Protein AF-A0A1Q3YUQ6-F1 (afdb_monomer)

Solvent-accessible surface area (backbone atoms only — not comparable to full-atom values): 11878 Å² total; per-residue (Å²): 136,86,75,80,54,95,90,58,49,69,70,55,42,47,64,70,62,44,87,70,66,74,77,86,42,76,67,51,63,72,64,54,75,60,63,80,82,36,62,69,60,42,53,48,50,53,52,55,72,71,43,76,75,77,82,70,80,89,71,94,75,60,37,52,75,49,72,51,72,62,100,57,33,41,35,37,35,27,72,82,73,49,70,50,76,46,58,32,80,80,38,69,68,59,63,76,43,51,74,68,63,64,64,56,54,46,80,40,76,60,23,40,35,28,79,93,71,77,42,73,52,45,49,61,61,51,53,49,48,52,52,52,52,54,51,50,56,57,47,72,73,47,83,68,82,74,92,55,85,76,81,78,90,72,94,77,89,74,59,65,71,60,53,52,59,39,49,70,74,41,88,62,29,71,57,53,52,51,50,54,51,50,55,48,51,60,62,70,72,105

pLDDT: mean 83.95, std 12.77, range [43.16, 97.69]

Sequence (190 aa):
MEGILPGESLDDFEKRVGDDAPEWTEDDFKRARPISDFPELKAALERAQRQPRPPQPEVEVSPPVAARFDEKHLHIDLADGRTLTVPLTWYPDLVTATPDERQAFVLTPEGLHWPQFHEEASIASILRTQIKIDELERARGQRGPQKSPTKERVALRLDRNIVDHFRHDGPGWQTRINDALAELVKRNTR

Structure (mmCIF, N/CA/C/O backbone):
data_AF-A0A1Q3YUQ6-F1
#
_entry.id   AF-A0A1Q3YUQ6-F1
#
loop_
_atom_site.group_PDB
_atom_site.id
_atom_site.type_symbol
_atom_site.label_atom_id
_atom_site.label_alt_id
_atom_site.label_comp_id
_atom_site.label_asym_id
_atom_site.label_entity_id
_atom_site.label_seq_id
_atom_site.pdbx_PDB_ins_code
_atom_site.Cartn_x
_atom_site.Cartn_y
_atom_site.Cartn_z
_atom_site.occupancy
_atom_site.B_iso_or_equiv
_atom_site.auth_seq_id
_atom_site.auth_comp_id
_atom_site.auth_asym_id
_atom_site.auth_atom_id
_atom_site.pdbx_PDB_model_num
ATOM 1 N N . MET A 1 1 ? 32.573 5.396 0.031 1.00 47.03 1 MET A N 1
ATOM 2 C CA . MET A 1 1 ? 31.287 4.760 0.373 1.00 47.03 1 MET A CA 1
ATOM 3 C C . MET A 1 1 ? 31.395 3.308 -0.044 1.00 47.03 1 MET A C 1
ATOM 5 O O . MET A 1 1 ? 31.265 3.013 -1.226 1.00 47.03 1 MET A O 1
ATOM 9 N N . GLU A 1 2 ? 31.787 2.444 0.891 1.00 48.84 2 GLU A N 1
ATOM 10 C CA . GLU A 1 2 ? 31.859 1.000 0.653 1.00 48.84 2 GLU A CA 1
ATOM 11 C C . GLU A 1 2 ? 30.448 0.416 0.747 1.00 48.84 2 GLU A C 1
ATOM 13 O O . GLU A 1 2 ? 29.705 0.736 1.670 1.00 48.84 2 GLU A O 1
ATOM 18 N N . GLY A 1 3 ? 30.052 -0.367 -0.255 1.00 60.34 3 GLY A N 1
ATOM 19 C CA . GLY A 1 3 ? 28.734 -0.996 -0.300 1.00 60.34 3 GLY A CA 1
ATOM 20 C C . GLY A 1 3 ? 28.668 -2.294 0.506 1.00 60.34 3 GLY A C 1
ATOM 21 O O . GLY A 1 3 ? 29.660 -2.746 1.082 1.00 60.34 3 GLY A O 1
ATOM 22 N N . ILE A 1 4 ? 27.487 -2.908 0.499 1.00 66.19 4 ILE A N 1
ATOM 23 C CA . ILE A 1 4 ? 27.261 -4.252 1.041 1.00 66.19 4 ILE A CA 1
ATOM 24 C C . ILE A 1 4 ? 28.123 -5.246 0.257 1.00 66.19 4 ILE A C 1
ATOM 26 O O . ILE A 1 4 ? 28.100 -5.261 -0.981 1.00 66.19 4 ILE A O 1
ATOM 30 N N . LEU A 1 5 ? 28.909 -6.054 0.968 1.00 78.38 5 LEU A N 1
ATOM 31 C CA . LEU A 1 5 ? 29.786 -7.041 0.352 1.00 78.38 5 LEU A CA 1
ATOM 32 C C . LEU A 1 5 ? 28.973 -8.240 -0.177 1.00 78.38 5 LEU A C 1
ATOM 34 O O . LEU A 1 5 ? 27.903 -8.556 0.343 1.00 78.38 5 LEU A O 1
ATOM 38 N N . PRO A 1 6 ? 29.450 -8.951 -1.216 1.00 61.75 6 PRO A N 1
ATOM 39 C CA . PRO A 1 6 ? 28.740 -10.112 -1.744 1.00 61.75 6 PRO A CA 1
ATOM 40 C C . PRO A 1 6 ? 28.565 -11.204 -0.675 1.00 61.75 6 PRO A C 1
ATOM 42 O O . PRO A 1 6 ? 29.549 -11.777 -0.211 1.00 61.75 6 PRO A O 1
ATOM 45 N N . GLY A 1 7 ? 27.314 -11.516 -0.323 1.00 77.00 7 GLY A N 1
ATOM 46 C CA . GLY A 1 7 ? 26.967 -12.533 0.681 1.00 77.00 7 GLY A CA 1
ATOM 47 C C . GLY A 1 7 ? 26.799 -12.000 2.106 1.00 77.00 7 GLY A C 1
ATOM 48 O O . GLY A 1 7 ? 26.496 -12.778 3.004 1.00 77.00 7 GLY A O 1
ATOM 49 N N . GLU A 1 8 ? 26.965 -10.697 2.307 1.00 71.44 8 GLU A N 1
ATOM 50 C CA . GLU A 1 8 ? 26.707 -10.024 3.573 1.00 71.44 8 GLU A CA 1
ATOM 51 C C . GLU A 1 8 ? 25.221 -9.660 3.700 1.00 71.44 8 GLU A C 1
ATOM 53 O O . GLU A 1 8 ? 24.609 -9.170 2.744 1.00 71.44 8 GLU A O 1
ATOM 58 N N . SER A 1 9 ? 24.625 -9.926 4.864 1.00 77.94 9 SER A N 1
ATOM 59 C CA . SER A 1 9 ? 23.259 -9.491 5.156 1.00 77.94 9 SER A CA 1
ATOM 60 C C . SER A 1 9 ? 23.216 -7.995 5.488 1.00 77.94 9 SER A C 1
ATOM 62 O O . SER A 1 9 ? 24.235 -7.396 5.826 1.00 77.94 9 SER A O 1
ATOM 64 N N . LEU A 1 10 ? 22.037 -7.375 5.397 1.00 67.62 10 LEU A N 1
ATOM 65 C CA . LEU A 1 10 ? 21.870 -5.975 5.796 1.00 67.62 10 LEU A CA 1
ATOM 66 C C . LEU A 1 10 ? 22.230 -5.779 7.278 1.00 67.62 10 LEU A C 1
ATOM 68 O O . LEU A 1 10 ? 22.968 -4.856 7.591 1.00 67.62 10 LEU A O 1
ATOM 72 N N . ASP A 1 11 ? 21.823 -6.703 8.149 1.00 72.00 11 ASP A N 1
ATOM 73 C CA . ASP A 1 11 ? 22.153 -6.678 9.579 1.00 72.00 11 ASP A CA 1
ATOM 74 C C . ASP A 1 11 ? 23.668 -6.768 9.836 1.00 72.00 11 ASP A C 1
ATOM 76 O O . ASP A 1 11 ? 24.185 -6.158 10.772 1.00 72.00 11 ASP A O 1
ATOM 80 N N . ASP A 1 12 ? 24.397 -7.541 9.023 1.00 76.56 12 ASP A N 1
ATOM 81 C CA . ASP A 1 12 ? 25.858 -7.652 9.117 1.00 76.56 12 ASP A CA 1
ATOM 82 C C . ASP A 1 12 ? 26.547 -6.388 8.597 1.00 76.56 12 ASP A C 1
ATOM 84 O O . ASP A 1 12 ? 27.508 -5.919 9.208 1.00 76.56 12 ASP A O 1
ATOM 88 N N . PHE A 1 13 ? 26.022 -5.803 7.518 1.00 70.25 13 PHE A N 1
ATOM 89 C CA . PHE A 1 13 ? 26.471 -4.514 7.003 1.00 70.25 13 PHE A CA 1
ATOM 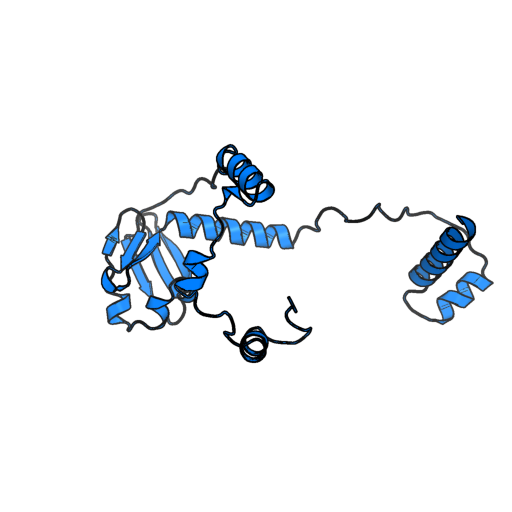90 C C . PHE A 1 13 ? 26.249 -3.399 8.029 1.00 70.25 13 PHE A C 1
ATOM 92 O O . PHE A 1 13 ? 27.174 -2.643 8.305 1.00 70.25 13 PHE A O 1
ATOM 99 N N . GLU A 1 14 ? 25.065 -3.324 8.638 1.00 69.00 14 GLU A N 1
ATOM 100 C CA . GLU A 1 14 ? 24.722 -2.334 9.664 1.00 69.00 14 GLU A CA 1
ATOM 101 C C . GLU A 1 14 ? 25.590 -2.500 10.916 1.00 69.00 14 GLU A C 1
ATOM 103 O O . GLU A 1 14 ? 26.109 -1.520 11.444 1.00 69.00 14 GLU A O 1
ATOM 108 N N . LYS A 1 15 ? 25.862 -3.738 11.349 1.00 71.50 15 LYS A N 1
ATOM 109 C CA . LYS A 1 15 ? 26.814 -4.005 12.443 1.00 71.50 15 LYS A CA 1
ATOM 110 C C . LYS A 1 15 ? 28.257 -3.657 12.089 1.00 71.50 15 LYS A C 1
ATOM 112 O O . LYS A 1 15 ? 29.003 -3.237 12.970 1.00 71.50 15 LYS A O 1
ATOM 117 N N . ARG A 1 16 ? 28.678 -3.885 10.840 1.00 71.19 16 ARG A N 1
ATOM 118 C CA . ARG A 1 16 ? 30.051 -3.629 10.379 1.00 71.19 16 ARG A CA 1
ATOM 119 C C . ARG A 1 16 ? 30.322 -2.147 10.183 1.00 71.19 16 ARG A C 1
ATOM 121 O O . ARG A 1 16 ? 31.413 -1.687 10.502 1.00 71.19 16 ARG A O 1
ATOM 128 N N . VAL A 1 17 ? 29.373 -1.442 9.582 1.00 66.88 17 VAL A N 1
ATOM 129 C CA . VAL A 1 17 ? 29.474 -0.006 9.325 1.00 66.88 17 VAL A CA 1
ATOM 130 C C . VAL A 1 17 ? 29.169 0.783 10.596 1.00 66.88 17 VAL A C 1
ATOM 132 O O . VAL A 1 17 ? 29.653 1.901 10.718 1.00 66.88 17 VAL A O 1
ATOM 135 N N . GLY A 1 18 ? 28.447 0.181 11.550 1.00 57.25 18 GLY A N 1
ATOM 136 C CA . GLY A 1 18 ? 27.972 0.860 12.746 1.00 57.25 18 GLY A CA 1
ATOM 137 C C . GLY A 1 18 ? 26.956 1.940 12.382 1.00 57.25 18 GLY A C 1
ATOM 138 O O . GLY A 1 18 ? 26.896 2.415 11.246 1.00 57.25 18 GLY A O 1
ATOM 139 N N . ASP A 1 19 ? 26.184 2.396 13.362 1.00 56.50 19 ASP A N 1
ATOM 140 C CA . ASP A 1 19 ? 25.475 3.676 13.252 1.00 56.50 19 ASP A CA 1
ATOM 141 C C . ASP A 1 19 ? 26.484 4.833 13.419 1.00 56.50 19 ASP A C 1
ATOM 143 O O . ASP A 1 19 ? 26.308 5.754 14.207 1.00 56.50 19 ASP A O 1
ATOM 147 N N . ASP A 1 20 ? 27.610 4.755 12.701 1.00 55.75 20 ASP A N 1
ATOM 148 C CA . ASP A 1 20 ? 28.668 5.768 12.665 1.00 55.75 20 ASP A CA 1
ATOM 149 C C . ASP A 1 20 ? 28.245 6.957 11.780 1.00 55.75 20 ASP A C 1
ATOM 151 O O . ASP A 1 20 ? 29.080 7.714 11.275 1.00 55.75 20 ASP A O 1
ATOM 155 N N . ALA A 1 21 ? 26.938 7.140 11.563 1.00 61.84 21 ALA A N 1
ATOM 156 C CA . ALA A 1 21 ? 26.399 8.420 11.156 1.00 61.84 21 ALA A CA 1
ATOM 157 C C . ALA A 1 21 ? 26.421 9.314 12.405 1.00 61.84 21 ALA A C 1
ATOM 159 O O . ALA A 1 21 ? 25.594 9.126 13.295 1.00 61.84 21 ALA A O 1
ATOM 160 N N . PRO A 1 22 ? 27.362 10.269 12.525 1.00 66.06 22 PRO A N 1
ATOM 161 C CA . PRO A 1 22 ? 27.365 11.161 13.672 1.00 66.06 22 PRO A CA 1
ATOM 162 C C . PRO A 1 22 ? 26.007 11.860 13.753 1.00 66.06 22 PRO A C 1
ATOM 164 O O . PRO A 1 22 ? 25.520 12.391 12.747 1.00 66.06 22 PRO A O 1
ATOM 167 N N . GLU A 1 23 ? 25.394 11.854 14.940 1.00 70.69 23 GLU A N 1
ATOM 168 C CA . GLU A 1 23 ? 24.223 12.688 15.182 1.00 70.69 23 GLU A CA 1
ATOM 169 C C . GLU A 1 23 ? 24.573 14.121 14.786 1.00 70.69 23 GLU A C 1
ATOM 171 O O . GLU A 1 23 ? 25.634 14.642 15.144 1.00 70.69 23 GLU A O 1
ATOM 176 N N . TRP A 1 24 ? 23.701 14.744 13.997 1.00 75.44 24 TRP A N 1
ATOM 177 C CA . TRP A 1 24 ? 23.941 16.089 13.497 1.00 75.44 24 TRP A CA 1
ATOM 178 C C . TRP A 1 24 ? 24.091 17.041 14.680 1.00 75.44 24 TRP A C 1
ATOM 180 O O . TRP A 1 24 ? 23.142 17.273 15.429 1.00 75.44 24 TRP A O 1
ATOM 190 N N . THR A 1 25 ? 25.281 17.608 14.846 1.00 80.75 25 THR A N 1
ATOM 191 C CA . THR A 1 25 ? 25.558 18.519 15.953 1.00 80.75 25 THR A CA 1
ATOM 192 C C . THR A 1 25 ? 25.088 19.933 15.623 1.00 80.75 25 THR A C 1
ATOM 194 O O . THR A 1 25 ? 24.915 20.317 14.464 1.00 80.75 25 THR A O 1
ATOM 197 N N . GLU A 1 26 ? 24.925 20.769 16.647 1.00 75.56 26 GLU A N 1
ATOM 198 C CA . GLU A 1 26 ? 24.624 22.194 16.456 1.00 75.56 26 GLU A CA 1
ATOM 199 C C . GLU A 1 26 ? 25.694 22.901 15.598 1.00 75.56 26 GLU A C 1
ATOM 201 O O . GLU A 1 26 ? 25.392 23.807 14.819 1.00 75.56 26 GLU A O 1
ATOM 206 N N . ASP A 1 27 ? 26.946 22.453 15.696 1.00 80.44 27 ASP A N 1
ATOM 207 C CA . ASP A 1 27 ? 28.044 22.948 14.872 1.00 80.44 27 ASP A CA 1
ATOM 208 C C . ASP A 1 27 ? 27.946 22.477 13.411 1.00 80.44 27 ASP A C 1
ATOM 210 O O . ASP A 1 27 ? 28.345 23.225 12.515 1.00 80.44 27 ASP A O 1
ATOM 214 N N . ASP A 1 28 ? 27.357 21.309 13.137 1.00 81.06 28 ASP A N 1
ATOM 215 C CA . ASP A 1 28 ? 27.062 20.851 11.772 1.00 81.06 28 ASP A CA 1
ATOM 216 C C . ASP A 1 28 ? 25.967 21.699 11.123 1.00 81.06 28 ASP A C 1
ATOM 218 O O . ASP A 1 28 ? 26.114 22.113 9.972 1.00 81.06 28 ASP A O 1
ATOM 222 N N . PHE A 1 29 ? 24.922 22.068 11.872 1.00 77.12 29 PHE A N 1
ATOM 223 C CA . PHE A 1 29 ? 23.913 23.021 11.395 1.00 77.12 29 PHE A CA 1
ATOM 224 C C . PHE A 1 29 ? 24.507 24.409 11.129 1.00 77.12 29 PHE A C 1
ATOM 226 O O . PHE A 1 29 ? 24.155 25.043 10.135 1.00 77.12 29 PHE A O 1
ATOM 233 N N . LYS A 1 30 ? 25.452 24.876 11.959 1.00 81.50 30 LYS A N 1
ATOM 234 C CA . LYS A 1 30 ? 26.175 26.143 11.721 1.00 81.50 30 LYS A CA 1
ATOM 235 C C . LYS A 1 30 ? 27.074 26.084 10.484 1.00 81.50 30 LYS A C 1
ATOM 237 O O . LYS A 1 30 ? 27.286 27.107 9.836 1.00 81.50 30 LYS A O 1
ATOM 242 N N . ARG A 1 31 ? 27.612 24.905 10.158 1.00 81.69 31 ARG A N 1
ATOM 243 C CA . ARG A 1 31 ? 28.431 24.649 8.959 1.00 81.69 31 ARG A CA 1
ATOM 244 C C . ARG A 1 31 ? 27.599 24.272 7.734 1.00 81.69 31 ARG A C 1
ATOM 246 O O . ARG A 1 31 ? 28.161 24.154 6.641 1.00 81.69 31 ARG A O 1
ATOM 253 N N . ALA A 1 32 ? 26.289 24.081 7.894 1.00 83.19 32 ALA A N 1
ATOM 254 C CA . ALA A 1 32 ? 25.403 23.731 6.802 1.00 83.19 32 ALA A CA 1
ATOM 255 C C . ALA A 1 32 ? 25.432 24.837 5.744 1.00 83.19 32 ALA A C 1
ATOM 257 O O . ALA A 1 32 ? 25.207 26.018 6.013 1.00 83.19 32 ALA A O 1
ATOM 258 N N . ARG A 1 33 ? 25.725 24.440 4.508 1.00 84.12 33 ARG A N 1
ATOM 259 C CA . ARG A 1 33 ? 25.749 25.355 3.371 1.00 84.12 33 ARG A CA 1
ATOM 260 C C . ARG A 1 33 ? 24.332 25.518 2.824 1.00 84.12 33 ARG A C 1
ATOM 262 O O . ARG A 1 33 ? 23.647 24.509 2.633 1.00 84.12 33 ARG A O 1
ATOM 269 N N . PRO A 1 34 ? 23.875 26.748 2.535 1.00 83.44 34 PRO A N 1
ATOM 270 C CA . PRO A 1 34 ? 22.576 26.955 1.916 1.00 83.44 34 PRO A CA 1
ATOM 271 C C . PRO A 1 34 ? 22.540 26.293 0.537 1.00 83.44 34 PRO A C 1
ATOM 273 O O . PRO A 1 34 ? 23.546 26.222 -0.165 1.00 83.44 34 PRO A O 1
ATOM 276 N N . ILE A 1 35 ? 21.356 25.865 0.098 1.00 80.62 35 ILE A N 1
ATOM 277 C CA . ILE A 1 35 ? 21.191 25.176 -1.193 1.00 80.62 35 ILE A CA 1
ATOM 278 C C . ILE A 1 35 ? 21.659 26.014 -2.397 1.00 80.62 35 ILE A C 1
ATOM 280 O O . ILE A 1 35 ? 22.006 25.483 -3.448 1.00 80.62 35 ILE A O 1
ATOM 284 N N . SER A 1 36 ? 21.714 27.335 -2.213 1.00 82.81 36 SER A N 1
ATOM 285 C CA . SER A 1 36 ? 22.275 28.325 -3.133 1.00 82.81 36 SER A CA 1
ATOM 286 C C . SER A 1 36 ? 23.747 28.084 -3.482 1.00 82.81 36 SER A C 1
ATOM 288 O O . SER A 1 36 ? 24.155 28.419 -4.591 1.00 82.81 36 SER A O 1
ATOM 290 N N . ASP A 1 37 ? 24.517 27.478 -2.577 1.00 88.31 37 ASP A N 1
ATOM 291 C CA . ASP A 1 37 ? 25.936 27.159 -2.767 1.00 88.31 37 ASP A CA 1
ATOM 292 C C . ASP A 1 37 ? 26.160 25.918 -3.650 1.00 88.31 37 ASP A C 1
ATOM 294 O O . ASP A 1 37 ? 27.301 25.582 -3.981 1.00 88.31 37 ASP A O 1
ATOM 298 N N . PHE A 1 38 ? 25.079 25.227 -4.027 1.00 89.81 38 PHE A N 1
ATOM 299 C CA . PHE A 1 38 ? 25.076 24.038 -4.875 1.00 89.81 38 PHE A CA 1
ATOM 300 C C . PHE A 1 38 ? 24.286 24.337 -6.158 1.00 89.81 38 PHE A C 1
ATOM 302 O O . PHE A 1 38 ? 23.133 23.917 -6.290 1.00 89.81 38 PHE A O 1
ATOM 309 N N . PRO A 1 39 ? 24.866 25.076 -7.122 1.00 85.50 39 PRO A N 1
ATOM 310 C CA . PRO A 1 39 ? 24.137 25.584 -8.285 1.00 85.50 39 PRO A CA 1
ATOM 311 C C . PRO A 1 39 ? 23.505 24.474 -9.133 1.00 85.50 39 PRO A C 1
ATOM 313 O O . PRO A 1 39 ? 22.401 24.648 -9.646 1.00 85.50 39 PRO A O 1
ATOM 316 N N . GLU A 1 40 ? 24.151 23.311 -9.232 1.00 88.38 40 GLU A N 1
ATOM 317 C CA . GLU A 1 40 ? 23.599 22.142 -9.926 1.00 88.38 40 GLU A CA 1
ATOM 318 C C . GLU A 1 40 ? 22.373 21.567 -9.210 1.00 88.38 40 GLU A C 1
ATOM 320 O O . GLU A 1 40 ? 21.358 21.284 -9.847 1.00 88.38 40 GLU A O 1
ATOM 325 N N . LEU A 1 41 ? 22.441 21.455 -7.881 1.00 84.88 41 LEU A N 1
ATOM 326 C CA . LEU A 1 41 ? 21.355 20.940 -7.053 1.00 84.88 41 LEU A CA 1
ATOM 327 C C . LEU A 1 41 ? 20.167 21.911 -7.044 1.00 84.88 41 LEU A C 1
ATOM 329 O O . LEU A 1 41 ? 19.023 21.492 -7.207 1.00 84.88 41 LEU A O 1
ATOM 333 N N . LYS A 1 42 ? 20.437 23.217 -6.943 1.00 86.56 42 LYS A N 1
ATOM 334 C CA . LYS A 1 42 ? 19.432 24.278 -7.076 1.00 86.56 42 LYS A CA 1
ATOM 335 C C . LYS A 1 42 ? 18.748 24.217 -8.440 1.00 86.56 42 LYS A C 1
ATOM 337 O O . LYS A 1 42 ? 17.523 24.177 -8.503 1.00 86.56 42 LYS A O 1
ATOM 342 N N . ALA A 1 43 ? 19.518 24.140 -9.525 1.00 86.62 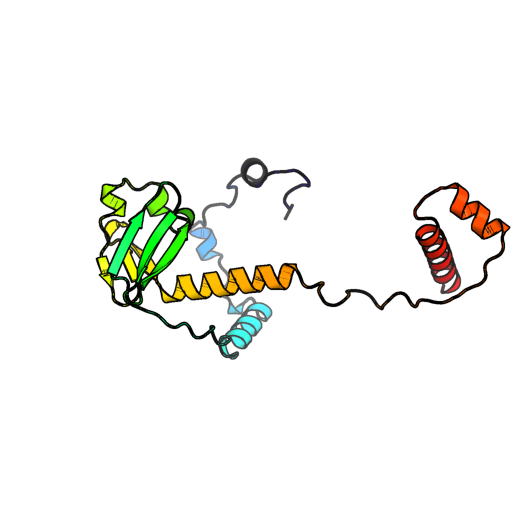43 ALA A N 1
ATOM 343 C CA . ALA A 1 43 ? 18.962 24.025 -10.870 1.00 86.62 43 ALA A CA 1
ATOM 344 C C . ALA A 1 43 ? 18.152 22.727 -11.053 1.00 86.62 43 ALA A C 1
ATOM 346 O O . ALA A 1 43 ? 17.153 22.722 -11.770 1.00 86.62 43 ALA A O 1
ATOM 347 N N . ALA A 1 44 ? 18.552 21.623 -10.415 1.00 84.69 44 ALA A N 1
ATOM 348 C CA . ALA A 1 44 ? 17.793 20.374 -10.416 1.00 84.69 44 ALA A CA 1
ATOM 349 C C . ALA A 1 44 ? 16.466 20.498 -9.645 1.00 84.69 44 ALA A C 1
ATOM 351 O O . ALA A 1 44 ? 15.428 20.101 -10.170 1.00 84.69 44 ALA A O 1
ATOM 352 N N . LEU A 1 45 ? 16.471 21.108 -8.457 1.00 84.25 45 LEU A N 1
ATOM 353 C CA . LEU A 1 45 ? 15.269 21.395 -7.666 1.00 84.25 45 LEU A CA 1
ATOM 354 C C . LEU A 1 45 ? 14.307 22.330 -8.395 1.00 84.25 45 LEU A C 1
ATOM 356 O O . LEU A 1 45 ? 13.118 22.045 -8.461 1.00 84.25 45 LEU A O 1
ATOM 360 N N . GLU A 1 46 ? 14.808 23.407 -8.996 1.00 85.75 46 GLU A N 1
ATOM 361 C CA . GLU A 1 46 ? 13.996 24.326 -9.800 1.00 85.75 46 GLU A CA 1
ATOM 362 C C . GLU A 1 46 ? 13.382 23.618 -11.016 1.00 85.75 46 GLU A C 1
ATOM 364 O O . GLU A 1 46 ? 12.213 23.830 -11.339 1.00 85.75 46 GLU A O 1
ATOM 369 N N . ARG A 1 47 ? 14.138 22.731 -11.681 1.00 83.38 47 ARG A N 1
ATOM 370 C CA . ARG A 1 47 ? 13.610 21.885 -12.764 1.00 83.38 47 ARG A CA 1
ATOM 371 C C . ARG A 1 47 ? 12.560 20.899 -12.267 1.00 83.38 47 ARG A C 1
ATOM 373 O O . ARG A 1 47 ? 11.591 20.674 -12.984 1.00 83.38 47 ARG A O 1
ATOM 380 N N . ALA A 1 48 ? 12.743 20.310 -11.089 1.00 81.50 48 ALA A N 1
ATOM 381 C CA . ALA A 1 48 ? 11.782 19.384 -10.498 1.00 81.50 48 ALA A CA 1
ATOM 382 C C . ALA A 1 48 ? 10.496 20.103 -10.062 1.00 81.50 48 ALA A C 1
ATOM 384 O O . ALA A 1 48 ? 9.410 19.597 -10.303 1.00 81.50 48 ALA A O 1
ATOM 385 N N . GLN A 1 49 ? 10.607 21.310 -9.498 1.00 80.31 49 GLN A N 1
ATOM 386 C CA . GLN A 1 49 ? 9.466 22.151 -9.116 1.00 80.31 49 GLN A CA 1
ATOM 387 C C . GLN A 1 49 ? 8.665 22.646 -10.328 1.00 80.31 49 GLN A C 1
ATOM 389 O O . GLN A 1 49 ? 7.453 22.817 -10.235 1.00 80.31 49 GLN A O 1
ATOM 394 N N . ARG A 1 50 ? 9.330 22.882 -11.467 1.00 81.94 50 ARG A N 1
ATOM 395 C CA . ARG A 1 50 ? 8.680 23.275 -12.730 1.00 81.94 50 ARG A CA 1
ATOM 396 C C . ARG A 1 50 ? 8.046 22.110 -13.483 1.00 81.94 50 ARG A C 1
ATOM 398 O O . ARG A 1 50 ? 7.194 22.342 -14.336 1.00 81.94 50 ARG A O 1
ATOM 405 N N . GLN A 1 51 ? 8.475 20.880 -13.218 1.00 76.44 51 GLN A N 1
ATOM 406 C CA . GLN A 1 51 ? 7.858 19.705 -13.813 1.00 76.44 51 GLN A CA 1
ATOM 407 C C . GLN A 1 51 ? 6.565 19.385 -13.058 1.00 76.44 51 GLN A C 1
ATOM 409 O O . GLN A 1 51 ? 6.579 19.318 -11.827 1.00 76.44 51 GLN A O 1
ATOM 414 N N . PRO A 1 52 ? 5.435 19.178 -13.758 1.00 75.62 52 PRO A N 1
ATOM 415 C CA . PRO A 1 52 ? 4.236 18.697 -13.098 1.00 75.62 52 PRO A CA 1
ATOM 416 C C . PRO A 1 52 ? 4.558 17.352 -12.452 1.00 75.62 52 PRO A C 1
ATOM 418 O O . PRO A 1 52 ? 5.197 16.492 -13.067 1.00 75.62 52 PRO A O 1
ATOM 421 N N . ARG A 1 53 ? 4.127 17.173 -11.199 1.00 74.19 53 ARG A N 1
ATOM 422 C CA . ARG A 1 53 ? 4.208 15.869 -10.542 1.00 74.19 53 ARG A CA 1
ATOM 423 C C . ARG A 1 53 ? 3.564 14.848 -11.487 1.00 74.19 53 ARG A C 1
ATOM 425 O O . ARG A 1 53 ? 2.460 15.128 -11.962 1.00 74.19 53 ARG A O 1
ATOM 432 N N . PRO A 1 54 ? 4.227 13.715 -11.788 1.00 75.31 54 PRO A N 1
ATOM 433 C CA . PRO A 1 54 ? 3.631 12.711 -12.652 1.00 75.31 54 PRO A CA 1
ATOM 434 C C . PRO A 1 54 ? 2.241 12.361 -12.112 1.00 75.31 54 PRO A C 1
ATOM 436 O O . PRO A 1 54 ? 2.078 12.287 -10.884 1.00 75.31 54 PRO A O 1
ATOM 439 N N . PRO A 1 55 ? 1.240 12.212 -12.998 1.00 75.75 55 PRO A N 1
ATOM 440 C CA . PRO A 1 55 ? -0.109 11.891 -12.571 1.00 75.75 55 PRO A CA 1
ATOM 441 C C . PRO A 1 55 ? -0.043 10.614 -11.739 1.00 75.75 55 PRO A C 1
ATOM 443 O O . PRO A 1 55 ? 0.487 9.592 -12.175 1.00 75.75 55 PRO A O 1
ATOM 446 N N . GLN A 1 56 ? -0.511 10.705 -10.497 1.00 73.69 56 GLN A N 1
ATOM 447 C CA . GLN A 1 56 ? -0.703 9.514 -9.683 1.00 73.69 56 GLN A CA 1
ATOM 448 C C . GLN A 1 56 ? -1.827 8.708 -10.345 1.00 73.69 56 GLN A C 1
ATOM 450 O O . GLN A 1 56 ? -2.773 9.331 -10.837 1.00 73.69 56 GLN A O 1
ATOM 455 N N . PRO A 1 57 ? -1.758 7.367 -10.359 1.00 76.56 57 PRO A N 1
ATOM 456 C CA . PRO A 1 57 ? -2.868 6.569 -10.852 1.00 76.56 57 PRO A CA 1
ATOM 457 C C . PRO A 1 57 ? -4.127 6.953 -10.074 1.00 76.56 57 PRO A C 1
ATOM 459 O O . PRO A 1 57 ? -4.104 7.064 -8.840 1.00 76.56 57 PRO A O 1
ATOM 462 N N . GLU A 1 58 ? -5.197 7.231 -10.811 1.00 82.25 58 GLU A N 1
ATOM 463 C CA . GLU A 1 58 ? -6.494 7.516 -10.220 1.00 82.25 58 GLU A CA 1
ATOM 464 C C . GLU A 1 58 ? -6.989 6.236 -9.548 1.00 82.25 58 GLU A C 1
ATOM 466 O O . GLU A 1 58 ? -6.986 5.160 -10.146 1.00 82.25 58 GLU A O 1
ATOM 471 N N . VAL A 1 59 ? -7.315 6.339 -8.262 1.00 87.44 59 VAL A N 1
ATOM 472 C CA . VAL A 1 59 ? -7.732 5.204 -7.441 1.00 87.44 59 VAL A CA 1
ATOM 473 C C . VAL A 1 59 ? -9.152 5.444 -6.974 1.00 87.44 59 VAL A C 1
ATOM 475 O O . VAL A 1 59 ? -9.457 6.496 -6.417 1.00 87.44 59 VAL A O 1
ATOM 478 N N . GLU A 1 60 ? -10.014 4.457 -7.187 1.00 89.56 60 GLU A N 1
ATOM 479 C CA . GLU A 1 60 ? -11.359 4.460 -6.627 1.00 89.56 60 GLU A CA 1
ATOM 480 C C . GLU A 1 60 ? -11.269 4.130 -5.135 1.00 89.56 60 GLU A C 1
ATOM 482 O O . GLU A 1 60 ? -11.003 2.987 -4.738 1.00 89.56 60 GLU A O 1
ATOM 487 N N . VAL A 1 61 ? -11.423 5.167 -4.314 1.00 91.50 61 VAL A N 1
ATOM 488 C CA . VAL A 1 61 ? -11.342 5.088 -2.857 1.00 91.50 61 VAL A CA 1
ATOM 489 C C . VAL A 1 61 ? -12.739 4.881 -2.297 1.00 91.50 61 VAL A C 1
ATOM 491 O O . VAL A 1 61 ? -13.625 5.704 -2.513 1.00 91.50 61 VAL A O 1
ATOM 494 N N . SER A 1 62 ? -12.896 3.811 -1.527 1.00 94.12 62 SER A N 1
ATOM 495 C CA . SER A 1 62 ? -14.076 3.581 -0.698 1.00 94.12 62 SER A CA 1
ATOM 496 C C . SER A 1 62 ? -13.701 3.752 0.771 1.00 94.12 62 SER A C 1
ATOM 498 O O . SER A 1 62 ? -12.591 3.367 1.149 1.00 94.12 62 SER A O 1
ATOM 500 N N . PRO A 1 63 ? -14.587 4.328 1.600 1.00 94.69 63 PRO A N 1
ATOM 501 C CA . PRO A 1 63 ? -14.278 4.589 2.997 1.00 94.69 63 PRO A CA 1
ATOM 502 C C . PRO A 1 63 ? -14.125 3.276 3.781 1.00 94.69 63 PRO A C 1
ATOM 504 O O . PRO A 1 63 ? -14.824 2.297 3.479 1.00 94.69 63 PRO A O 1
ATOM 507 N N . PRO A 1 64 ? -13.240 3.240 4.790 1.00 97.69 64 PRO A N 1
ATOM 508 C CA . PRO A 1 64 ? -13.101 2.088 5.663 1.00 97.69 64 PRO A CA 1
ATOM 509 C C . PRO A 1 64 ? -14.284 1.996 6.630 1.00 97.69 64 PRO A C 1
ATOM 511 O O . PRO A 1 64 ? -14.747 2.997 7.176 1.00 97.69 64 PRO A O 1
ATOM 514 N N . VAL A 1 65 ? -14.766 0.777 6.857 1.00 97.62 65 VAL A N 1
ATOM 515 C CA . VAL A 1 65 ? -15.879 0.487 7.776 1.00 97.62 65 VAL A CA 1
ATOM 516 C C . VAL A 1 65 ? -15.444 -0.332 8.986 1.00 97.62 65 VAL A C 1
ATOM 518 O O . VAL A 1 65 ? -16.101 -0.286 10.023 1.00 97.62 65 VAL A O 1
ATOM 521 N N . ALA A 1 66 ? -14.336 -1.065 8.873 1.00 95.94 66 ALA A N 1
ATOM 522 C CA . ALA A 1 66 ? -13.739 -1.819 9.965 1.00 95.94 66 ALA A CA 1
ATOM 523 C C . ALA A 1 66 ? -12.256 -2.086 9.686 1.00 95.94 66 ALA A C 1
ATOM 525 O O . ALA A 1 66 ? -11.804 -2.032 8.541 1.00 95.94 66 ALA A O 1
ATOM 526 N N . ALA A 1 67 ? -11.512 -2.434 10.732 1.00 96.81 67 ALA A N 1
ATOM 527 C CA . ALA A 1 67 ? -10.182 -3.000 10.592 1.00 96.81 67 ALA A CA 1
ATOM 528 C C . ALA A 1 67 ? -9.917 -4.077 11.640 1.00 96.81 67 ALA A C 1
ATOM 530 O O . ALA A 1 67 ? -10.471 -4.063 12.739 1.00 96.81 67 ALA A O 1
ATOM 531 N N . ARG A 1 68 ? -9.061 -5.025 11.273 1.00 95.69 68 ARG A N 1
ATOM 532 C CA . ARG A 1 68 ? -8.631 -6.148 12.105 1.00 95.69 68 ARG A CA 1
ATOM 533 C C . ARG A 1 68 ? -7.146 -6.401 11.895 1.00 95.69 68 ARG A C 1
ATOM 535 O O . ARG A 1 68 ? -6.587 -6.045 10.861 1.00 95.69 68 ARG A O 1
ATOM 542 N N . PHE A 1 69 ? -6.532 -7.062 12.861 1.00 96.06 69 PHE A N 1
ATOM 543 C CA . PHE A 1 69 ? -5.102 -7.330 12.871 1.00 96.06 69 PHE A CA 1
ATOM 544 C C . PHE A 1 69 ? -4.849 -8.819 13.019 1.00 96.06 69 PHE A C 1
ATOM 546 O O . PHE A 1 69 ? -5.524 -9.483 13.807 1.00 96.06 69 PHE A O 1
ATOM 553 N N . ASP A 1 70 ? -3.860 -9.313 12.286 1.00 93.19 70 ASP A N 1
ATOM 554 C CA . ASP A 1 70 ? -3.200 -10.577 12.587 1.00 93.19 70 ASP A CA 1
ATOM 555 C C . ASP A 1 70 ? -1.786 -10.306 13.151 1.00 93.19 70 ASP A C 1
ATOM 557 O O . ASP A 1 70 ? -1.451 -9.179 13.528 1.00 93.19 70 ASP A O 1
ATOM 561 N N . GLU A 1 71 ? -0.954 -11.341 13.267 1.00 90.50 71 GLU A N 1
ATOM 562 C CA . GLU A 1 71 ? 0.417 -11.202 13.777 1.00 90.50 71 GLU A CA 1
ATOM 563 C C . GLU A 1 71 ? 1.307 -10.286 12.916 1.00 90.50 71 GLU A C 1
ATOM 565 O O . GLU A 1 71 ? 2.267 -9.708 13.423 1.00 90.50 71 GLU A O 1
ATOM 570 N N . LYS A 1 72 ? 1.024 -10.169 11.616 1.00 94.06 72 LYS A N 1
ATOM 571 C CA . LYS A 1 72 ? 1.899 -9.562 10.601 1.00 94.06 72 LYS A CA 1
ATOM 572 C C . LYS A 1 72 ? 1.211 -8.522 9.722 1.00 94.06 72 LYS A C 1
ATOM 574 O O . LYS A 1 72 ? 1.912 -7.789 9.026 1.00 94.06 72 LYS A O 1
ATOM 579 N N . HIS A 1 73 ? -0.111 -8.441 9.729 1.00 96.00 73 HIS A N 1
ATOM 580 C CA . HIS A 1 73 ? -0.890 -7.640 8.802 1.00 96.00 73 HIS A CA 1
ATOM 581 C C . HIS A 1 73 ? -2.013 -6.877 9.497 1.00 96.00 73 HIS A C 1
ATOM 583 O O . HIS A 1 73 ? -2.652 -7.341 10.444 1.00 96.00 73 HIS A O 1
ATOM 589 N N . LEU A 1 74 ? -2.272 -5.699 8.946 1.00 96.38 74 LEU A N 1
ATOM 590 C CA . LEU A 1 74 ? -3.487 -4.929 9.134 1.00 96.38 74 LEU A CA 1
ATOM 591 C C . LEU A 1 74 ? -4.417 -5.236 7.954 1.00 96.38 74 LEU A C 1
ATOM 593 O O . LEU A 1 74 ? -4.030 -5.100 6.791 1.00 96.38 74 LEU A O 1
ATOM 597 N N . HIS A 1 75 ? -5.651 -5.625 8.256 1.00 97.38 75 HIS A N 1
ATOM 598 C CA . HIS A 1 75 ? -6.718 -5.790 7.278 1.00 97.38 75 HIS A CA 1
ATOM 599 C C . HIS A 1 75 ? -7.769 -4.701 7.474 1.00 97.38 75 HIS A C 1
ATOM 601 O O . HIS A 1 75 ? -8.258 -4.513 8.586 1.00 97.38 75 HIS A O 1
ATOM 607 N N . ILE A 1 76 ? -8.146 -4.019 6.398 1.00 97.62 76 ILE A N 1
ATOM 608 C CA . ILE A 1 76 ? -9.117 -2.925 6.406 1.00 97.62 76 ILE A CA 1
ATOM 609 C C . ILE A 1 76 ? -10.272 -3.298 5.484 1.00 97.62 76 ILE A C 1
ATOM 611 O O . ILE A 1 76 ? -10.060 -3.517 4.292 1.00 97.62 76 ILE A O 1
ATOM 615 N N . ASP A 1 77 ? -11.483 -3.349 6.025 1.00 96.94 77 ASP A N 1
ATOM 616 C CA . ASP A 1 77 ? -12.699 -3.586 5.252 1.00 96.94 77 ASP A CA 1
ATOM 617 C C . ASP A 1 77 ? -13.263 -2.255 4.763 1.00 96.94 77 ASP A C 1
ATOM 619 O O . ASP A 1 77 ? -13.400 -1.303 5.536 1.00 96.94 77 ASP A O 1
ATOM 623 N N . LEU A 1 78 ? -13.588 -2.186 3.475 1.00 96.56 78 LEU A N 1
ATOM 624 C CA . LEU A 1 78 ? -14.129 -1.002 2.818 1.00 96.56 78 LEU A CA 1
ATOM 625 C C . LEU A 1 78 ? -15.638 -1.138 2.594 1.00 96.56 78 LEU A C 1
ATOM 627 O O . LEU A 1 78 ? -16.172 -2.239 2.461 1.00 96.56 78 LEU A O 1
ATOM 631 N N . ALA A 1 79 ? -16.330 -0.002 2.492 1.00 95.56 79 ALA A N 1
ATOM 632 C CA . ALA A 1 79 ? -17.781 0.049 2.289 1.00 95.56 79 ALA A CA 1
ATOM 633 C C . ALA A 1 79 ? -18.268 -0.623 0.989 1.00 95.56 79 ALA A C 1
ATOM 635 O O . ALA A 1 79 ? -19.435 -0.995 0.891 1.00 95.56 79 ALA A O 1
ATOM 636 N N . ASP A 1 80 ? -17.390 -0.796 0.000 1.00 93.62 80 ASP A N 1
ATOM 637 C CA . ASP A 1 80 ? -17.694 -1.490 -1.257 1.00 93.62 80 ASP A CA 1
ATOM 638 C C . ASP A 1 80 ? -17.459 -3.011 -1.203 1.00 93.62 80 ASP A C 1
ATOM 640 O O . ASP A 1 80 ? -17.574 -3.695 -2.220 1.00 93.62 80 ASP A O 1
ATOM 644 N N . GLY A 1 81 ? -17.130 -3.549 -0.025 1.00 93.75 81 GLY A N 1
ATOM 645 C CA . GLY A 1 81 ? -16.907 -4.974 0.206 1.00 93.75 81 GLY A CA 1
ATOM 646 C C . GLY A 1 81 ? -15.487 -5.460 -0.088 1.00 93.75 81 GLY A C 1
ATOM 647 O O . GLY A 1 81 ? -15.212 -6.645 0.103 1.00 93.75 81 GLY A O 1
ATOM 648 N N . ARG A 1 82 ? -14.567 -4.589 -0.528 1.00 94.94 82 ARG A N 1
ATOM 649 C CA . ARG A 1 82 ? -13.142 -4.939 -0.632 1.00 94.94 82 ARG A CA 1
ATOM 650 C C . ARG A 1 82 ? -12.501 -5.008 0.755 1.00 94.94 82 ARG A C 1
ATOM 652 O O . ARG A 1 82 ? -12.836 -4.232 1.645 1.00 94.94 82 ARG A O 1
ATOM 659 N N . THR A 1 83 ? -11.496 -5.870 0.896 1.00 95.94 83 THR A N 1
ATOM 660 C CA . THR A 1 83 ? -10.574 -5.856 2.039 1.00 95.94 83 THR A CA 1
ATOM 661 C C . THR A 1 83 ? -9.174 -5.522 1.539 1.00 95.94 83 THR A C 1
ATOM 663 O O . THR A 1 83 ? -8.626 -6.235 0.696 1.00 95.94 83 THR A O 1
ATOM 666 N N . LEU A 1 84 ? -8.565 -4.475 2.088 1.00 94.81 84 LEU A N 1
ATOM 667 C CA . LEU A 1 84 ?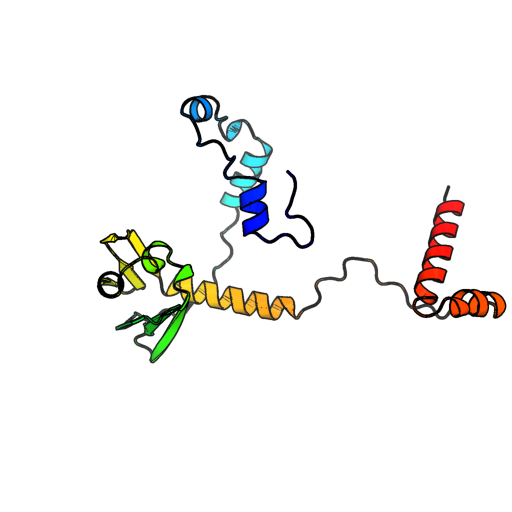 -7.142 -4.200 1.908 1.00 94.81 84 LEU A CA 1
ATOM 668 C C . LEU A 1 84 ? -6.348 -4.941 2.976 1.00 94.81 84 LEU A C 1
ATOM 670 O O . LEU A 1 84 ? -6.738 -4.939 4.137 1.00 94.81 84 LEU A O 1
ATOM 674 N N . THR A 1 85 ? -5.244 -5.577 2.594 1.00 96.19 85 THR A N 1
ATOM 675 C CA . THR A 1 85 ? -4.321 -6.225 3.534 1.00 96.19 85 THR A CA 1
ATOM 676 C C . THR A 1 85 ? -2.938 -5.646 3.323 1.00 96.19 85 THR A C 1
ATOM 678 O O . THR A 1 85 ? -2.416 -5.691 2.211 1.00 96.19 85 THR A O 1
ATOM 681 N N . VAL A 1 86 ? -2.362 -5.096 4.386 1.00 95.12 86 VAL A N 1
ATOM 682 C CA . VAL A 1 86 ? -1.047 -4.456 4.363 1.00 95.12 86 VAL A CA 1
ATOM 683 C C . VAL A 1 86 ? -0.183 -4.989 5.503 1.00 95.12 86 VAL A C 1
ATOM 685 O O . VAL A 1 86 ? -0.716 -5.307 6.568 1.00 95.12 86 VAL A O 1
ATOM 688 N N . PRO A 1 87 ? 1.141 -5.111 5.320 1.00 95.56 87 PRO A N 1
ATOM 689 C CA . PRO A 1 87 ? 2.036 -5.513 6.398 1.00 95.56 87 PRO A CA 1
ATOM 690 C C . PRO A 1 87 ? 2.015 -4.505 7.549 1.00 95.56 87 PRO A C 1
ATOM 692 O O . PRO A 1 87 ? 2.099 -3.299 7.324 1.00 95.56 87 PRO A O 1
ATOM 695 N N . LEU A 1 88 ? 2.006 -4.999 8.787 1.00 93.25 88 LEU A N 1
ATOM 696 C CA . LEU A 1 88 ? 2.189 -4.172 9.984 1.00 93.25 88 LEU A CA 1
ATOM 697 C C . LEU A 1 88 ? 3.542 -3.459 9.987 1.00 93.25 88 LEU A C 1
ATOM 699 O O . LEU A 1 88 ? 3.663 -2.392 10.562 1.00 93.25 88 LEU A O 1
ATOM 703 N N . THR A 1 89 ? 4.547 -3.997 9.294 1.00 94.56 89 THR A N 1
ATOM 704 C CA . THR A 1 89 ? 5.875 -3.379 9.173 1.00 94.56 89 THR A CA 1
ATOM 705 C C . THR A 1 89 ? 5.877 -2.065 8.394 1.00 94.56 89 THR A C 1
ATOM 707 O O . THR A 1 89 ? 6.897 -1.387 8.364 1.00 94.56 89 THR A O 1
ATOM 710 N N . TRP A 1 90 ? 4.774 -1.707 7.728 1.00 93.25 90 TRP A N 1
ATOM 711 C CA . TRP A 1 90 ? 4.605 -0.362 7.167 1.00 93.25 90 TRP A CA 1
ATOM 712 C C . TRP A 1 90 ? 4.321 0.685 8.243 1.00 93.25 90 TRP A C 1
ATOM 714 O O . TRP A 1 90 ? 4.445 1.870 7.950 1.00 93.25 90 TRP A O 1
ATOM 724 N N . TYR A 1 91 ? 3.971 0.232 9.449 1.00 92.75 91 TYR A N 1
ATOM 725 C CA . TYR A 1 91 ? 3.571 1.053 10.577 1.00 92.75 91 TYR A CA 1
ATOM 726 C C . TYR A 1 91 ? 4.445 0.740 11.804 1.00 92.75 91 TYR A C 1
ATOM 728 O O . TYR A 1 91 ? 4.084 -0.132 12.604 1.00 92.75 91 TYR A O 1
ATOM 736 N N . PRO A 1 92 ? 5.649 1.338 11.920 1.00 89.19 92 PRO A N 1
ATOM 737 C CA . PRO A 1 92 ? 6.649 0.939 12.910 1.00 89.19 92 PRO A CA 1
ATOM 738 C C . PRO A 1 92 ? 6.146 0.960 14.357 1.00 89.19 92 PRO A C 1
ATOM 740 O O . PRO A 1 92 ? 6.461 0.037 15.112 1.00 89.19 92 PRO A O 1
ATOM 743 N N . ASP A 1 93 ? 5.330 1.949 14.730 1.00 92.44 93 ASP A N 1
ATOM 744 C CA . ASP A 1 93 ? 4.812 2.060 16.097 1.00 92.44 93 ASP A CA 1
ATOM 745 C C . ASP A 1 93 ? 3.763 0.972 16.382 1.00 92.44 93 ASP A C 1
ATOM 747 O O . ASP A 1 93 ? 3.726 0.393 17.470 1.00 92.44 93 ASP A O 1
ATOM 751 N N . LEU A 1 94 ? 2.978 0.572 15.375 1.00 92.12 94 LEU A N 1
ATOM 752 C CA . LEU A 1 94 ? 2.032 -0.541 15.512 1.00 92.12 94 LEU A CA 1
ATOM 753 C C . LEU A 1 94 ? 2.707 -1.911 15.664 1.00 92.12 94 LEU A C 1
ATOM 755 O O . LEU A 1 94 ? 2.102 -2.821 16.239 1.00 92.12 94 LEU A O 1
ATOM 759 N N . VAL A 1 95 ? 3.944 -2.092 15.188 1.00 92.00 95 VAL A N 1
ATOM 760 C CA . VAL A 1 95 ? 4.672 -3.366 15.345 1.00 92.00 95 VAL A CA 1
ATOM 761 C C . VAL A 1 95 ? 4.906 -3.682 16.823 1.00 92.00 95 VAL A C 1
ATOM 763 O O . VAL A 1 95 ? 4.743 -4.834 17.232 1.00 92.00 95 VAL A O 1
ATOM 766 N N . THR A 1 96 ? 5.239 -2.676 17.631 1.00 90.44 96 THR A N 1
ATOM 767 C CA . THR A 1 96 ? 5.528 -2.840 19.065 1.00 90.44 96 THR A CA 1
ATOM 768 C C . THR A 1 96 ? 4.305 -2.615 19.958 1.00 90.44 96 THR A C 1
ATOM 770 O O . THR A 1 96 ? 4.309 -3.068 21.102 1.00 90.44 96 THR A O 1
ATOM 773 N N . ALA A 1 97 ? 3.245 -1.994 19.430 1.00 92.31 97 ALA A N 1
ATOM 774 C CA . ALA A 1 97 ? 1.992 -1.761 20.141 1.00 92.31 97 ALA A CA 1
ATOM 775 C C . ALA A 1 97 ? 1.302 -3.059 20.599 1.00 92.31 97 AL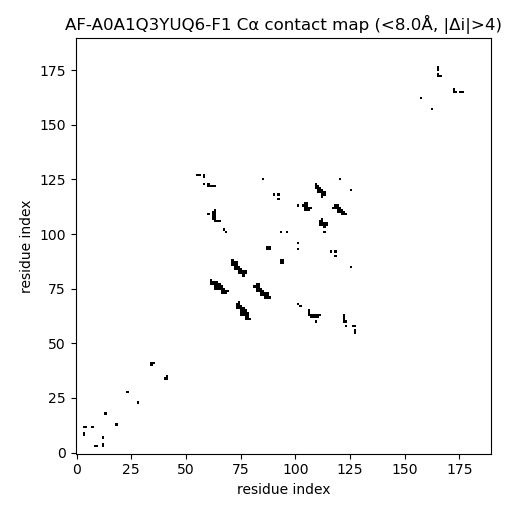A A C 1
ATOM 777 O O . ALA A 1 97 ? 1.278 -4.074 19.890 1.00 92.31 97 ALA A O 1
ATOM 778 N N . THR A 1 98 ? 0.669 -2.995 21.770 1.00 94.12 98 THR A N 1
ATOM 779 C CA . THR A 1 98 ? -0.204 -4.052 22.296 1.00 94.12 98 THR A CA 1
ATOM 780 C C . THR A 1 98 ? -1.480 -4.204 21.451 1.00 94.12 98 THR A C 1
ATOM 782 O O . THR A 1 98 ? -1.860 -3.284 20.721 1.00 94.12 98 THR A O 1
ATOM 785 N N . PRO A 1 99 ? -2.199 -5.342 21.539 1.00 92.81 99 PRO A N 1
ATOM 786 C CA . PRO A 1 99 ? -3.450 -5.530 20.801 1.00 92.81 99 PRO A CA 1
ATOM 787 C C . PRO A 1 99 ? -4.502 -4.439 21.055 1.00 92.81 99 PRO A C 1
ATOM 789 O O . PRO A 1 99 ? -5.156 -4.002 20.109 1.00 92.81 99 PRO A O 1
ATOM 792 N N . ASP A 1 100 ? -4.630 -3.969 22.299 1.00 93.88 100 ASP A N 1
ATOM 793 C CA . ASP A 1 100 ? -5.588 -2.920 22.666 1.00 93.88 100 ASP A CA 1
ATOM 794 C C . ASP A 1 100 ? -5.189 -1.559 22.076 1.00 93.88 100 ASP A C 1
ATOM 796 O O . ASP A 1 100 ? -6.030 -0.839 21.540 1.00 93.88 100 ASP A O 1
ATOM 800 N N . GLU A 1 101 ? -3.897 -1.226 22.085 1.00 94.69 101 GLU A N 1
ATOM 801 C CA . GLU A 1 101 ? -3.390 -0.001 21.458 1.00 94.69 101 GLU A CA 1
ATOM 802 C C . GLU A 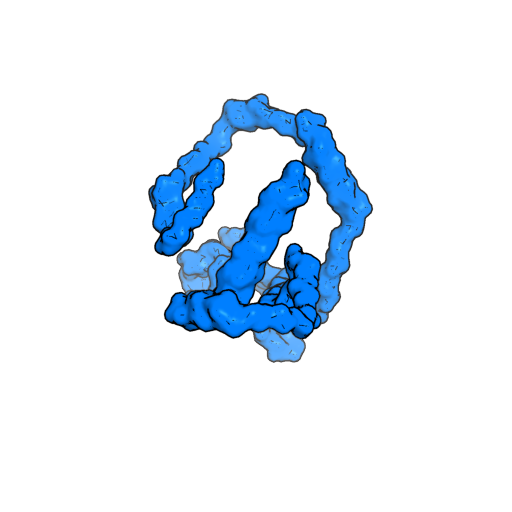1 101 ? -3.571 -0.023 19.935 1.00 94.69 101 GLU A C 1
ATOM 804 O O . GLU A 1 101 ? -3.961 0.987 19.348 1.00 94.69 101 GLU A O 1
ATOM 809 N N . ARG A 1 102 ? -3.370 -1.179 19.285 1.00 94.81 102 ARG A N 1
ATOM 810 C CA . ARG A 1 102 ? -3.650 -1.344 17.847 1.00 94.81 102 ARG A CA 1
ATOM 811 C C . ARG A 1 102 ? -5.132 -1.154 17.527 1.00 94.81 102 ARG A C 1
ATOM 813 O O . ARG A 1 102 ? -5.452 -0.629 16.466 1.00 94.81 102 ARG A O 1
ATOM 820 N N . GLN A 1 103 ? -6.036 -1.548 18.424 1.00 94.81 103 GLN A N 1
ATOM 821 C CA . GLN A 1 103 ? -7.486 -1.368 18.264 1.00 94.81 103 GLN A CA 1
ATOM 822 C C . GLN A 1 103 ? -7.955 0.073 18.533 1.00 94.81 103 GLN A C 1
ATOM 824 O O . GLN A 1 103 ? -9.051 0.438 18.113 1.00 94.81 103 GLN A O 1
ATOM 829 N N . ALA A 1 104 ? -7.140 0.914 19.175 1.00 94.94 104 ALA A N 1
ATOM 830 C CA . ALA A 1 104 ? -7.486 2.293 19.530 1.00 94.94 104 ALA A CA 1
ATOM 831 C C . ALA A 1 104 ? -7.343 3.294 18.358 1.00 94.94 104 ALA A C 1
ATOM 833 O O . ALA A 1 104 ? -6.808 4.392 18.519 1.00 94.94 104 ALA A O 1
ATOM 834 N N . PHE A 1 105 ? -7.822 2.925 17.169 1.00 96.25 105 PHE A N 1
ATOM 835 C CA . PHE A 1 105 ? -7.868 3.811 16.004 1.00 96.25 105 PHE A CA 1
ATOM 836 C C . PHE A 1 105 ? -9.195 4.553 15.877 1.00 96.25 105 PHE A C 1
ATOM 838 O O . PHE A 1 105 ? -10.235 4.137 16.386 1.00 96.25 105 PHE A O 1
ATOM 845 N N . VAL A 1 106 ? -9.167 5.632 15.100 1.00 96.44 106 VAL A N 1
ATOM 846 C CA . VAL A 1 106 ? -10.346 6.358 14.632 1.00 96.44 106 VAL A CA 1
ATOM 847 C C . VAL A 1 106 ? -10.480 6.154 13.127 1.00 96.44 106 VAL A C 1
ATOM 849 O O . VAL A 1 106 ? -9.518 6.343 12.381 1.00 96.44 106 VAL A O 1
ATOM 852 N N . LEU A 1 107 ? -11.677 5.771 12.677 1.00 96.44 107 LEU A N 1
ATOM 853 C CA . LEU A 1 107 ? -12.012 5.728 11.254 1.00 96.44 107 LEU A CA 1
ATOM 854 C C . LEU A 1 107 ? -12.262 7.145 10.737 1.00 96.44 107 LEU A C 1
ATOM 856 O O . LEU A 1 107 ? -13.055 7.896 11.310 1.00 96.44 107 LEU A O 1
ATOM 860 N N . THR A 1 108 ? -11.624 7.482 9.625 1.00 95.31 108 THR A N 1
ATOM 861 C CA . THR A 1 108 ? -11.881 8.694 8.849 1.00 95.31 108 T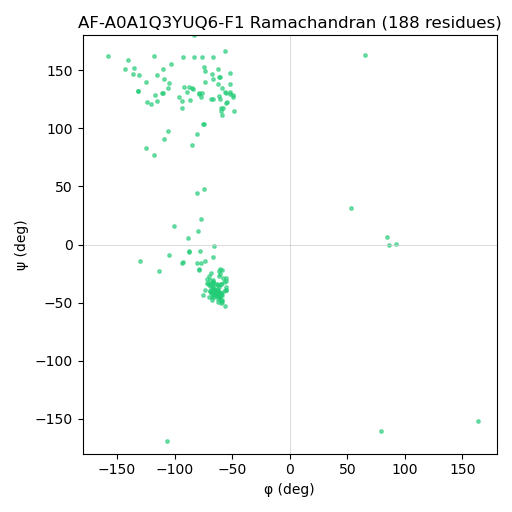HR A CA 1
ATOM 862 C C . THR A 1 108 ? -12.361 8.305 7.448 1.00 95.31 108 THR A C 1
ATOM 864 O O . THR A 1 108 ? -12.158 7.165 7.021 1.00 95.31 108 THR A O 1
ATOM 867 N N . PRO A 1 109 ? -12.998 9.216 6.691 1.00 91.75 109 PRO A N 1
ATOM 868 C CA . PRO A 1 109 ? -13.367 8.935 5.302 1.00 91.75 109 PRO A CA 1
ATOM 869 C C . PRO A 1 109 ? -12.173 8.512 4.430 1.00 91.75 109 PRO A C 1
ATOM 871 O O . PRO A 1 109 ? -12.338 7.752 3.477 1.00 91.75 109 PRO A O 1
ATOM 874 N N . GLU A 1 110 ? -10.970 8.985 4.763 1.00 91.81 110 GLU A N 1
ATOM 875 C CA . GLU A 1 110 ? -9.740 8.752 4.009 1.00 91.81 110 GLU A CA 1
ATOM 876 C C . GLU A 1 110 ? -8.933 7.529 4.484 1.00 91.81 110 GLU A C 1
ATOM 878 O O . GLU A 1 110 ? -8.027 7.093 3.760 1.00 91.81 110 GLU A O 1
ATOM 883 N N . GLY A 1 111 ? -9.214 6.981 5.675 1.00 95.56 111 GLY A N 1
ATOM 884 C CA . GLY A 1 111 ? -8.381 5.940 6.280 1.00 95.56 111 GLY A CA 1
ATOM 885 C C . GLY A 1 111 ? -8.580 5.695 7.775 1.00 95.56 111 GLY A C 1
ATOM 886 O O . GLY A 1 111 ? -9.667 5.850 8.327 1.00 95.56 111 GLY A O 1
ATOM 887 N N . LEU A 1 112 ? -7.507 5.233 8.415 1.00 97.00 112 LEU A N 1
ATOM 888 C CA . LEU A 1 112 ? -7.422 5.031 9.860 1.00 97.00 112 LEU A CA 1
ATOM 889 C C . LEU A 1 112 ? -6.379 5.976 10.449 1.00 97.00 112 LEU A C 1
ATOM 891 O O . LEU A 1 112 ? -5.347 6.222 9.825 1.00 97.00 112 LEU A O 1
ATOM 895 N N . HIS A 1 113 ? -6.629 6.445 11.666 1.00 96.06 113 HIS A N 1
ATOM 896 C CA . HIS A 1 113 ? -5.709 7.292 12.418 1.00 96.06 113 HIS A CA 1
ATOM 897 C C . HIS A 1 113 ? -5.543 6.762 13.846 1.00 96.06 113 HIS A C 1
ATOM 899 O O . HIS A 1 113 ? -6.542 6.493 14.516 1.00 96.06 113 HIS A O 1
ATOM 905 N N . TRP A 1 114 ? -4.298 6.644 14.315 1.00 95.94 114 TRP A N 1
ATOM 906 C CA . TRP A 1 114 ? -3.940 6.325 15.701 1.00 95.94 114 TRP A CA 1
ATOM 907 C C . TRP A 1 114 ? -3.415 7.580 16.404 1.00 95.94 114 TRP A C 1
ATOM 909 O O . TRP A 1 114 ? -2.225 7.889 16.289 1.00 95.94 114 TRP A O 1
ATOM 919 N N . PRO A 1 115 ? -4.253 8.291 17.184 1.00 91.50 115 PRO A N 1
ATOM 920 C CA . PRO A 1 115 ? -3.855 9.550 17.809 1.00 91.50 115 PRO A CA 1
ATOM 921 C C . PRO A 1 115 ? -2.650 9.418 18.744 1.00 91.50 115 PRO A C 1
ATOM 923 O O . PRO A 1 115 ? -1.846 10.338 18.829 1.00 91.50 115 PRO A O 1
ATOM 926 N N . GLN A 1 116 ? -2.508 8.282 19.437 1.00 90.75 116 GLN A N 1
ATOM 927 C CA . GLN A 1 116 ? -1.394 8.077 20.367 1.00 90.75 116 GLN A CA 1
ATOM 928 C C . GLN A 1 116 ? -0.032 7.914 19.673 1.00 90.75 116 GLN A C 1
ATOM 930 O O . GLN A 1 116 ? 0.990 8.247 20.265 1.00 90.75 116 GLN A O 1
ATOM 935 N N . PHE A 1 117 ? -0.025 7.428 18.428 1.00 89.88 117 PHE A N 1
ATOM 936 C CA . PHE A 1 117 ? 1.186 7.130 17.662 1.00 89.88 117 PHE A CA 1
ATOM 937 C C . PHE A 1 117 ? 1.455 8.182 16.579 1.00 89.88 117 PHE A C 1
ATOM 939 O O . PHE A 1 117 ? 2.524 8.191 15.988 1.00 89.88 117 PHE A O 1
ATOM 946 N N . HIS A 1 118 ? 0.513 9.105 16.336 1.00 87.62 118 HIS A N 1
ATOM 947 C CA . HIS A 1 118 ? 0.539 10.018 15.182 1.00 87.62 118 HIS A CA 1
ATOM 948 C C . HIS A 1 118 ? 0.692 9.265 13.852 1.00 87.62 118 HIS A C 1
ATOM 950 O O . HIS A 1 118 ? 1.296 9.755 12.898 1.00 87.62 118 HIS A O 1
ATOM 956 N N . GLU A 1 119 ? 0.142 8.054 13.809 1.00 89.31 119 GLU A N 1
ATOM 957 C CA . GLU A 1 119 ? 0.264 7.142 12.686 1.00 89.31 119 GLU A CA 1
ATOM 958 C C . GLU A 1 119 ? -1.046 7.105 11.893 1.00 89.31 119 GLU A C 1
ATOM 960 O O . GLU A 1 119 ? -2.144 7.108 12.460 1.00 89.31 119 GLU A O 1
ATOM 965 N N . GLU A 1 120 ? -0.936 7.081 10.564 1.00 94.12 120 GLU A N 1
ATOM 966 C CA . GLU A 1 120 ? -2.073 7.134 9.645 1.00 94.12 120 GLU A CA 1
ATOM 967 C C . GLU A 1 120 ? -1.978 6.051 8.567 1.00 94.12 120 GLU A C 1
ATOM 969 O O . GLU A 1 120 ? -0.974 5.914 7.866 1.00 94.12 120 GLU A O 1
ATOM 974 N N . ALA A 1 121 ? -3.080 5.331 8.354 1.00 95.19 121 ALA A N 1
ATOM 975 C CA . ALA A 1 121 ? -3.239 4.394 7.250 1.00 95.19 121 ALA A CA 1
ATOM 976 C C . ALA A 1 121 ? -4.245 4.942 6.227 1.00 95.19 121 ALA A C 1
ATOM 978 O O . ALA A 1 121 ? -5.447 4.694 6.311 1.00 95.19 121 ALA A O 1
ATOM 979 N N . SER A 1 122 ? -3.743 5.686 5.236 1.00 95.50 122 SER A N 1
ATOM 980 C CA . SER A 1 122 ? -4.560 6.229 4.141 1.00 95.50 122 SER A CA 1
ATOM 981 C C . SER A 1 122 ? -4.909 5.168 3.091 1.00 95.50 122 SER A C 1
ATOM 983 O O . SER A 1 122 ? -4.016 4.572 2.479 1.00 95.50 122 SER A O 1
ATOM 985 N N . ILE A 1 123 ? -6.203 5.016 2.785 1.00 96.19 123 ILE A N 1
ATOM 986 C CA . ILE A 1 123 ? -6.703 4.076 1.766 1.00 96.19 123 ILE A CA 1
ATOM 987 C C . ILE A 1 123 ? -6.130 4.399 0.383 1.00 96.19 123 ILE A C 1
ATOM 989 O O . ILE A 1 123 ? -5.666 3.510 -0.333 1.00 96.19 123 ILE A O 1
ATOM 993 N N . ALA A 1 124 ? -6.104 5.683 0.011 1.00 93.69 124 ALA A N 1
ATOM 994 C CA . ALA A 1 124 ? -5.588 6.121 -1.283 1.00 93.69 124 ALA A CA 1
ATOM 995 C C . ALA A 1 124 ? -4.099 5.784 -1.447 1.00 93.69 124 ALA A C 1
ATOM 997 O O . ALA A 1 124 ? -3.681 5.308 -2.504 1.00 93.69 124 ALA A O 1
ATOM 998 N N . SER A 1 125 ? -3.295 6.021 -0.408 1.00 92.25 125 SER A N 1
ATOM 999 C CA . SER A 1 1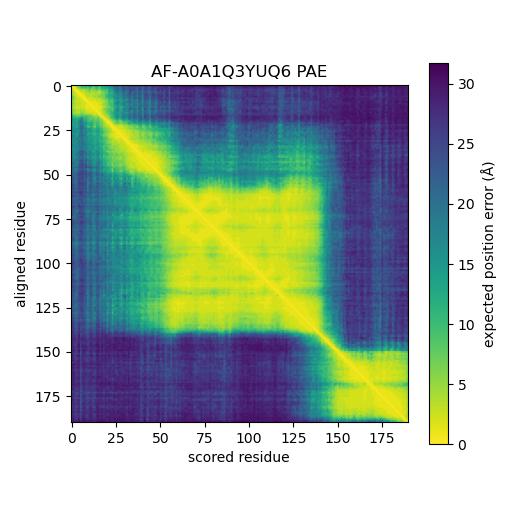25 ? -1.863 5.711 -0.431 1.00 92.25 125 SER A CA 1
ATOM 1000 C C . SER A 1 125 ? -1.618 4.208 -0.536 1.00 92.25 125 SER A C 1
ATOM 1002 O O . SER A 1 125 ? -0.812 3.792 -1.366 1.00 92.25 125 SER A O 1
ATOM 1004 N N . ILE A 1 126 ? -2.360 3.396 0.223 1.00 94.88 126 ILE A N 1
ATOM 1005 C CA . ILE A 1 126 ? -2.273 1.931 0.168 1.00 94.88 126 ILE A CA 1
ATOM 1006 C C . ILE A 1 126 ? -2.601 1.415 -1.240 1.00 94.88 126 ILE A C 1
ATOM 1008 O O . ILE A 1 126 ? -1.805 0.679 -1.823 1.00 94.88 126 ILE A O 1
ATOM 1012 N N . LEU A 1 127 ? -3.726 1.844 -1.826 1.00 92.69 127 LEU A N 1
ATOM 1013 C CA . LEU A 1 127 ? -4.144 1.421 -3.169 1.00 92.69 127 LEU A CA 1
ATOM 1014 C C . LEU A 1 127 ? -3.100 1.774 -4.235 1.00 92.69 127 LEU A C 1
ATOM 1016 O O . LEU A 1 127 ? -2.760 0.941 -5.076 1.00 92.69 127 LEU A O 1
ATOM 1020 N N . ARG A 1 128 ? -2.538 2.987 -4.183 1.00 91.81 128 ARG A N 1
ATOM 1021 C CA . ARG A 1 128 ? -1.476 3.399 -5.115 1.00 91.81 128 ARG A CA 1
ATOM 1022 C C . ARG A 1 128 ? -0.204 2.576 -4.940 1.00 91.81 128 ARG A C 1
ATOM 1024 O O . ARG A 1 128 ? 0.442 2.253 -5.935 1.00 91.81 128 ARG A O 1
ATOM 1031 N N . THR A 1 129 ? 0.176 2.260 -3.704 1.00 90.06 129 THR A N 1
ATOM 1032 C CA . THR A 1 129 ? 1.337 1.404 -3.432 1.00 90.06 129 THR A CA 1
ATOM 1033 C C . THR A 1 129 ? 1.116 0.005 -3.994 1.00 90.06 129 THR A C 1
ATOM 1035 O O . THR A 1 129 ? 2.006 -0.515 -4.661 1.00 90.06 129 THR A O 1
ATOM 1038 N N . GLN A 1 130 ? -0.078 -0.566 -3.828 1.00 87.19 130 GLN A N 1
ATOM 1039 C CA . GLN A 1 130 ? -0.401 -1.881 -4.378 1.00 87.19 130 GLN A CA 1
ATOM 1040 C C . GLN A 1 130 ? -0.315 -1.906 -5.911 1.00 87.19 130 GLN A C 1
ATOM 1042 O O . GLN A 1 130 ? 0.275 -2.829 -6.468 1.00 87.19 130 GLN A O 1
ATOM 1047 N N . ILE A 1 131 ? -0.824 -0.866 -6.586 1.00 86.38 131 ILE A N 1
ATOM 1048 C CA . ILE A 1 131 ? -0.697 -0.706 -8.046 1.00 86.38 131 ILE A CA 1
ATOM 1049 C C . ILE A 1 131 ? 0.776 -0.658 -8.455 1.00 86.38 131 ILE A C 1
ATOM 1051 O O . ILE A 1 131 ? 1.182 -1.379 -9.358 1.00 86.38 131 ILE A O 1
ATOM 1055 N N . LYS A 1 132 ? 1.599 0.146 -7.771 1.00 86.06 132 LYS A N 1
ATOM 1056 C CA . LYS A 1 132 ? 3.034 0.246 -8.077 1.00 86.06 132 LYS A CA 1
ATOM 1057 C C . LYS A 1 132 ? 3.770 -1.075 -7.873 1.00 86.06 132 LYS A C 1
ATOM 1059 O O . LYS A 1 132 ? 4.645 -1.397 -8.669 1.00 86.06 132 LYS A O 1
ATOM 1064 N N . ILE A 1 133 ? 3.450 -1.825 -6.817 1.00 83.38 133 ILE A N 1
ATOM 1065 C CA . ILE A 1 133 ? 4.045 -3.146 -6.570 1.00 83.38 133 ILE A CA 1
ATOM 1066 C C . ILE A 1 133 ? 3.687 -4.097 -7.717 1.00 83.38 133 ILE A C 1
ATOM 1068 O O . ILE A 1 133 ? 4.585 -4.685 -8.309 1.00 83.38 133 ILE A O 1
ATOM 1072 N N . ASP A 1 134 ? 2.412 -4.173 -8.093 1.00 82.38 134 ASP A N 1
ATOM 1073 C CA . ASP A 1 134 ? 1.926 -5.005 -9.200 1.00 82.38 134 ASP A CA 1
ATOM 1074 C C . ASP A 1 134 ? 2.533 -4.584 -10.560 1.00 82.38 134 ASP A C 1
ATOM 1076 O O . ASP A 1 134 ? 2.982 -5.422 -11.344 1.00 82.38 134 ASP A O 1
ATOM 1080 N N . GLU A 1 135 ? 2.664 -3.281 -10.826 1.00 83.81 135 GLU A N 1
ATOM 1081 C CA . GLU A 1 135 ? 3.384 -2.753 -11.993 1.00 83.81 135 GLU A CA 1
ATOM 1082 C C . GLU A 1 135 ? 4.866 -3.153 -11.995 1.00 83.81 135 GLU A C 1
ATOM 1084 O O . GLU A 1 135 ? 5.384 -3.588 -13.026 1.00 83.81 135 GLU A O 1
ATOM 1089 N N . LEU A 1 136 ? 5.553 -3.038 -10.853 1.00 80.69 136 LEU A N 1
ATOM 1090 C CA . LEU A 1 136 ? 6.953 -3.439 -10.707 1.00 80.69 136 LEU A CA 1
ATOM 1091 C C . LEU A 1 136 ? 7.127 -4.949 -10.887 1.00 80.69 136 LEU A C 1
ATOM 1093 O O . LEU A 1 136 ? 8.076 -5.377 -11.542 1.00 80.69 136 LEU A O 1
ATOM 1097 N N . GLU A 1 137 ? 6.224 -5.766 -10.350 1.00 81.25 137 GLU A N 1
ATOM 1098 C CA . GLU A 1 137 ? 6.234 -7.220 -10.520 1.00 81.25 137 GLU A CA 1
ATOM 1099 C C . GLU A 1 137 ? 6.041 -7.615 -11.987 1.00 81.25 137 GLU A C 1
ATOM 1101 O O . GLU A 1 137 ? 6.818 -8.412 -12.523 1.00 81.25 137 GLU A O 1
ATOM 1106 N N . ARG A 1 138 ? 5.092 -6.982 -12.687 1.00 73.00 138 ARG A N 1
ATOM 1107 C CA . ARG A 1 138 ? 4.906 -7.160 -14.138 1.00 73.00 138 ARG A CA 1
ATOM 1108 C C . ARG A 1 138 ? 6.128 -6.704 -14.932 1.00 73.00 138 ARG A C 1
ATOM 1110 O O . ARG A 1 138 ? 6.550 -7.392 -15.863 1.00 73.00 138 ARG A O 1
ATOM 1117 N N . ALA A 1 139 ? 6.724 -5.574 -14.558 1.00 73.12 139 ALA A N 1
ATOM 1118 C CA . ALA A 1 139 ? 7.915 -5.036 -15.207 1.00 73.12 139 ALA A CA 1
ATOM 1119 C C . ALA A 1 139 ? 9.153 -5.916 -14.979 1.00 73.12 139 ALA A C 1
ATOM 1121 O O . ALA A 1 139 ? 9.957 -6.070 -15.896 1.00 73.12 139 ALA A O 1
ATOM 1122 N N . ARG A 1 140 ? 9.293 -6.564 -13.812 1.00 64.69 140 ARG A N 1
ATOM 1123 C CA . ARG A 1 140 ? 10.371 -7.539 -13.545 1.00 64.69 140 ARG A CA 1
ATOM 1124 C C . ARG A 1 140 ? 10.318 -8.752 -14.482 1.00 64.69 140 ARG A C 1
ATOM 1126 O O . ARG A 1 140 ? 11.356 -9.371 -14.710 1.00 64.69 140 ARG A O 1
ATOM 1133 N N . GLY A 1 141 ? 9.156 -9.063 -15.061 1.00 59.59 141 GLY A N 1
ATOM 1134 C CA . GLY A 1 141 ? 8.997 -10.073 -16.115 1.00 59.59 141 GLY A CA 1
ATOM 1135 C C . GLY A 1 141 ? 9.373 -9.593 -17.525 1.00 59.59 141 GLY A C 1
ATOM 1136 O O . GLY A 1 141 ? 9.597 -10.416 -18.415 1.00 59.59 141 GLY A O 1
ATOM 1137 N N . GLN A 1 142 ? 9.485 -8.280 -17.750 1.00 57.72 142 GLN A N 1
ATOM 1138 C CA . GLN A 1 142 ? 9.879 -7.717 -19.039 1.00 57.72 142 GLN A CA 1
ATOM 1139 C C . GLN A 1 142 ? 11.391 -7.476 -19.070 1.00 57.72 142 GLN A C 1
ATOM 1141 O O . GLN A 1 142 ? 11.941 -6.688 -18.302 1.00 57.72 142 GLN A O 1
ATOM 1146 N N . ARG A 1 143 ? 12.101 -8.158 -19.981 1.00 43.16 143 ARG A N 1
ATOM 1147 C CA . ARG A 1 143 ? 13.511 -7.842 -20.253 1.00 43.16 143 ARG A CA 1
ATOM 1148 C C . ARG A 1 143 ? 13.593 -6.378 -20.681 1.00 43.16 143 ARG A C 1
ATOM 1150 O O . ARG A 1 143 ? 13.031 -6.013 -21.710 1.00 43.16 143 ARG A O 1
ATOM 1157 N N . GLY A 1 144 ? 14.295 -5.564 -19.894 1.00 57.53 144 GLY A N 1
ATOM 1158 C CA . GLY A 1 144 ? 14.523 -4.159 -20.220 1.00 57.53 144 GLY A CA 1
ATOM 1159 C C . GLY A 1 144 ? 15.182 -3.976 -21.598 1.00 57.53 144 GLY A C 1
ATOM 1160 O O . GLY A 1 144 ? 15.704 -4.944 -22.164 1.00 57.53 144 GLY A O 1
ATOM 1161 N N . PRO A 1 145 ? 15.195 -2.740 -22.134 1.00 51.09 145 PRO A N 1
ATOM 1162 C CA . PRO A 1 145 ? 15.831 -2.436 -23.411 1.00 51.09 145 PRO A CA 1
ATOM 1163 C C . PRO A 1 145 ? 17.245 -3.016 -23.449 1.00 51.09 145 PRO A C 1
ATOM 1165 O O . PRO A 1 145 ? 18.035 -2.814 -22.522 1.00 51.09 145 PRO A O 1
ATOM 1168 N N . GLN A 1 146 ? 17.543 -3.796 -24.487 1.00 53.75 146 GLN A N 1
ATOM 1169 C CA . GLN A 1 146 ? 18.799 -4.530 -24.584 1.00 53.75 146 GLN A CA 1
ATOM 1170 C C . GLN A 1 146 ? 19.979 -3.546 -24.545 1.00 53.75 146 GLN A C 1
ATOM 1172 O O . GLN A 1 146 ? 20.174 -2.763 -25.469 1.00 53.75 146 GLN A O 1
ATOM 1177 N N . LYS A 1 147 ? 20.753 -3.579 -23.449 1.00 48.47 147 LYS A N 1
ATOM 1178 C CA . LYS A 1 147 ? 21.802 -2.597 -23.101 1.00 48.47 147 LYS A CA 1
ATOM 1179 C C . LYS A 1 147 ? 23.015 -2.565 -24.046 1.00 48.47 147 LYS A C 1
ATOM 1181 O O . LYS A 1 147 ? 23.918 -1.763 -23.837 1.00 48.47 147 LYS A O 1
ATOM 1186 N N . SER A 1 148 ? 23.064 -3.410 -25.068 1.00 47.50 148 SER A N 1
ATOM 1187 C CA . SER A 1 148 ? 24.136 -3.421 -26.064 1.00 47.50 148 SER A CA 1
ATOM 1188 C C . SER A 1 148 ? 23.566 -3.546 -27.478 1.00 47.50 148 SER A C 1
ATOM 1190 O O . SER A 1 148 ? 22.503 -4.155 -27.647 1.00 47.50 148 SER A O 1
ATOM 1192 N N . PRO A 1 149 ? 24.265 -3.011 -28.503 1.00 59.34 149 PRO A N 1
ATOM 1193 C CA . PRO A 1 149 ? 23.941 -3.301 -29.894 1.00 59.34 149 PRO A CA 1
ATOM 1194 C C . PRO A 1 149 ? 23.813 -4.815 -30.072 1.00 59.34 149 PRO A C 1
ATOM 1196 O O . PRO A 1 149 ? 24.674 -5.574 -29.616 1.00 59.34 149 PRO A O 1
ATOM 1199 N N . THR A 1 150 ? 22.709 -5.269 -30.664 1.00 58.66 150 THR A N 1
ATOM 1200 C CA . THR A 1 150 ? 22.437 -6.697 -30.845 1.00 58.66 150 THR A CA 1
ATOM 1201 C C . THR A 1 150 ? 23.608 -7.339 -31.577 1.00 58.66 150 THR A C 1
ATOM 1203 O O . THR A 1 150 ? 23.943 -6.912 -32.678 1.00 58.66 150 THR A O 1
ATOM 1206 N N . LYS A 1 151 ? 24.225 -8.366 -30.971 1.00 71.56 151 LYS A N 1
ATOM 1207 C CA . LYS A 1 151 ? 25.198 -9.225 -31.660 1.00 71.56 151 LYS A CA 1
ATOM 1208 C C . LYS A 1 151 ? 24.583 -9.649 -32.993 1.00 71.56 151 LYS A C 1
ATOM 1210 O O . LYS A 1 151 ? 23.554 -10.330 -32.997 1.00 71.56 151 LYS A O 1
ATOM 1215 N N . GLU A 1 152 ? 25.175 -9.219 -34.099 1.00 73.44 152 GLU A N 1
ATOM 1216 C CA . GLU A 1 152 ? 24.659 -9.548 -35.420 1.00 73.44 152 GLU A CA 1
ATOM 1217 C C . GLU A 1 152 ? 24.844 -11.049 -35.667 1.00 73.44 152 GLU A C 1
ATOM 1219 O O . GLU A 1 152 ? 25.939 -11.597 -35.516 1.00 73.44 152 GLU A O 1
ATOM 1224 N N . ARG A 1 153 ? 23.754 -11.752 -35.993 1.00 71.50 153 ARG A N 1
ATOM 1225 C CA . ARG A 1 153 ? 23.808 -13.185 -36.293 1.00 71.50 153 ARG A CA 1
ATOM 1226 C C . ARG A 1 153 ? 24.287 -13.375 -37.727 1.00 71.50 153 ARG A C 1
ATOM 1228 O O . ARG A 1 153 ? 23.481 -13.360 -38.650 1.00 71.50 153 ARG A O 1
ATOM 1235 N N . VAL A 1 154 ? 25.586 -13.597 -37.893 1.00 77.25 154 VAL A N 1
ATOM 1236 C CA . VAL A 1 154 ? 26.204 -13.860 -39.198 1.00 77.25 154 VAL A CA 1
ATOM 1237 C C . VAL A 1 154 ? 26.560 -15.343 -39.331 1.00 77.25 154 VAL A C 1
ATOM 1239 O O . VAL A 1 154 ? 27.133 -15.942 -38.421 1.00 77.25 154 VAL A O 1
ATOM 1242 N N . ALA A 1 155 ? 26.246 -15.946 -40.480 1.00 77.56 155 ALA A N 1
ATOM 1243 C CA . ALA A 1 155 ? 26.682 -17.298 -40.825 1.00 77.56 155 ALA A CA 1
ATOM 1244 C C . ALA A 1 155 ? 28.095 -17.266 -41.440 1.00 77.56 155 ALA A C 1
ATOM 1246 O O . ALA A 1 155 ? 28.254 -17.212 -42.658 1.00 77.56 155 ALA A O 1
ATOM 1247 N N . LEU A 1 156 ? 29.129 -17.287 -40.594 1.00 85.44 156 LEU A N 1
ATOM 1248 C CA . LEU A 1 156 ? 30.532 -17.354 -41.018 1.00 85.44 156 LEU A CA 1
ATOM 1249 C C . LEU A 1 156 ? 31.013 -18.811 -41.107 1.00 85.44 156 LEU A C 1
ATOM 1251 O O . LEU A 1 156 ? 30.776 -19.610 -40.199 1.00 85.44 156 LEU A O 1
ATOM 1255 N N . ARG A 1 157 ? 31.734 -19.154 -42.181 1.00 89.12 157 ARG A N 1
ATOM 1256 C CA . ARG A 1 157 ? 32.464 -20.426 -42.279 1.00 89.12 157 ARG A CA 1
ATOM 1257 C C . ARG A 1 157 ? 33.850 -20.265 -41.661 1.00 89.12 157 ARG A C 1
ATOM 1259 O O . ARG A 1 157 ? 34.606 -19.392 -42.071 1.00 89.12 157 ARG A O 1
ATOM 1266 N N . LEU A 1 158 ? 34.165 -21.116 -40.692 1.00 90.69 158 LEU A N 1
ATOM 1267 C CA . LEU A 1 158 ? 35.464 -21.178 -40.027 1.00 90.69 158 LEU A CA 1
ATOM 1268 C C . LEU A 1 158 ? 36.193 -22.458 -40.437 1.00 90.69 158 LEU A C 1
ATOM 1270 O O . LEU A 1 158 ? 35.549 -23.466 -40.737 1.00 90.69 158 LEU A O 1
ATOM 1274 N N . ASP A 1 159 ? 37.524 -22.419 -40.430 1.00 94.56 159 ASP A N 1
ATOM 1275 C CA . ASP A 1 159 ? 38.348 -23.607 -40.654 1.00 94.56 159 ASP A CA 1
ATOM 1276 C C . ASP A 1 159 ? 38.085 -24.669 -39.572 1.00 94.56 159 ASP A C 1
ATOM 1278 O O . ASP A 1 159 ? 37.857 -24.351 -38.399 1.00 94.56 159 ASP A O 1
ATOM 1282 N N . ARG A 1 160 ? 38.130 -25.943 -39.969 1.00 92.38 160 ARG A N 1
ATOM 1283 C CA . ARG A 1 160 ? 37.864 -27.080 -39.085 1.00 92.38 160 ARG A CA 1
ATOM 1284 C C . ARG A 1 160 ? 38.819 -27.132 -37.893 1.00 92.38 160 ARG A C 1
ATOM 1286 O O . ARG A 1 160 ? 38.354 -27.335 -36.778 1.00 92.38 160 ARG A O 1
ATOM 1293 N N . ASN A 1 161 ? 40.108 -26.874 -38.097 1.00 95.56 161 ASN A N 1
ATOM 1294 C CA . ASN A 1 161 ? 41.101 -26.922 -37.023 1.00 95.56 161 ASN A CA 1
ATOM 1295 C C . ASN A 1 161 ? 40.839 -25.844 -35.961 1.00 95.56 161 ASN A C 1
ATOM 1297 O O . ASN A 1 161 ? 41.048 -26.074 -34.772 1.00 95.56 161 ASN A O 1
ATOM 1301 N N . ILE A 1 162 ? 40.329 -24.680 -36.380 1.00 92.12 162 ILE A N 1
ATOM 1302 C CA . ILE A 1 162 ? 39.949 -23.592 -35.470 1.00 92.12 162 ILE A CA 1
ATOM 1303 C C . ILE A 1 162 ? 38.739 -24.023 -34.637 1.00 92.12 162 ILE A C 1
ATOM 1305 O O . ILE A 1 162 ? 38.736 -23.882 -33.417 1.00 92.12 162 ILE A O 1
ATOM 1309 N N . VAL A 1 163 ? 37.709 -24.573 -35.283 1.00 92.38 163 VAL A N 1
ATOM 1310 C CA . VAL A 1 163 ? 36.502 -25.037 -34.587 1.00 92.38 163 VAL A CA 1
ATOM 1311 C C . VAL A 1 163 ? 36.832 -26.153 -33.596 1.00 92.38 163 VAL A C 1
ATOM 1313 O O . VAL A 1 163 ? 36.348 -26.112 -32.465 1.00 92.38 163 VAL A O 1
ATOM 1316 N N . ASP A 1 164 ? 37.665 -27.111 -33.998 1.00 94.31 164 ASP A N 1
ATOM 1317 C CA . ASP A 1 164 ? 38.072 -28.242 -33.165 1.00 94.31 164 ASP A CA 1
ATOM 1318 C C . ASP A 1 164 ? 38.874 -27.768 -31.941 1.00 94.31 164 ASP A C 1
ATOM 1320 O O . ASP A 1 164 ? 38.575 -28.190 -30.823 1.00 94.31 164 ASP A O 1
ATOM 1324 N N . HIS A 1 165 ? 39.797 -26.814 -32.122 1.00 93.56 165 HIS A N 1
ATOM 1325 C CA . HIS A 1 165 ? 40.548 -26.191 -31.028 1.00 93.56 165 HIS A CA 1
ATOM 1326 C C . HIS A 1 165 ? 39.622 -25.572 -29.972 1.00 93.56 165 HIS A C 1
ATOM 1328 O O . HIS A 1 165 ? 39.705 -25.915 -28.797 1.00 93.56 165 HIS A O 1
ATOM 1334 N N . PHE A 1 166 ? 38.683 -24.711 -30.378 1.00 93.31 166 PHE A N 1
ATOM 1335 C CA . PHE A 1 166 ? 37.804 -24.039 -29.417 1.00 93.31 166 PHE A CA 1
ATOM 1336 C C . PHE A 1 166 ? 36.781 -24.994 -28.774 1.00 93.31 166 PHE A C 1
ATOM 1338 O O . PHE A 1 166 ? 36.436 -24.814 -27.600 1.00 93.31 166 PHE A O 1
ATOM 1345 N N . ARG A 1 167 ? 36.284 -25.999 -29.517 1.00 93.06 167 ARG A N 1
ATOM 1346 C CA . ARG A 1 167 ? 35.318 -27.000 -29.018 1.00 93.06 167 ARG A CA 1
ATOM 1347 C C . ARG A 1 167 ? 35.916 -27.961 -27.998 1.00 93.06 167 ARG A C 1
ATOM 1349 O O . ARG A 1 167 ? 35.169 -28.417 -27.134 1.00 93.06 167 ARG A O 1
ATOM 1356 N N . HIS A 1 168 ? 37.211 -28.263 -28.098 1.00 92.00 168 HIS A N 1
ATOM 1357 C CA . HIS A 1 168 ? 37.906 -29.140 -27.156 1.00 92.00 168 HIS A CA 1
ATOM 1358 C C . HIS A 1 168 ? 37.763 -28.648 -25.703 1.00 92.00 168 HIS A C 1
ATOM 1360 O O . HIS A 1 168 ? 37.525 -29.446 -24.802 1.00 92.00 168 HIS A O 1
ATOM 1366 N N . ASP A 1 169 ? 37.768 -27.329 -25.491 1.00 81.31 169 ASP A N 1
ATOM 1367 C CA . ASP A 1 169 ? 37.647 -26.703 -24.165 1.00 81.31 169 ASP A CA 1
ATOM 1368 C C . ASP A 1 169 ? 36.196 -26.637 -23.634 1.00 81.31 169 ASP A C 1
ATOM 1370 O O . ASP A 1 169 ? 35.888 -25.921 -22.679 1.00 81.31 169 ASP A O 1
ATOM 1374 N N . GLY A 1 170 ? 35.260 -27.346 -24.274 1.00 86.44 170 GLY A N 1
ATOM 1375 C CA . GLY A 1 170 ? 33.900 -27.542 -23.778 1.00 86.44 170 GLY A CA 1
ATOM 1376 C C . GLY A 1 170 ? 32.936 -26.366 -24.008 1.00 86.44 170 GLY A C 1
ATOM 1377 O O . GLY A 1 170 ? 33.152 -25.522 -24.891 1.00 86.44 170 GLY A O 1
ATOM 1378 N N . PRO A 1 171 ? 31.819 -26.310 -23.252 1.00 85.94 171 PRO A N 1
ATOM 1379 C CA . PRO A 1 171 ? 30.775 -25.296 -23.407 1.00 85.94 171 PRO A CA 1
ATOM 1380 C C . PRO A 1 171 ? 31.320 -23.858 -23.400 1.00 85.94 171 PRO A C 1
ATOM 1382 O O . PRO A 1 171 ? 32.317 -23.546 -22.751 1.00 85.94 171 PRO A O 1
ATOM 1385 N N . GLY A 1 172 ? 30.677 -22.964 -24.155 1.00 87.19 172 GLY A N 1
ATOM 1386 C CA . GLY A 1 172 ? 31.111 -21.564 -24.277 1.00 87.19 172 GLY A CA 1
ATOM 1387 C C . GLY A 1 172 ? 32.201 -21.299 -25.325 1.00 87.19 172 GLY A C 1
ATOM 1388 O O . GLY A 1 172 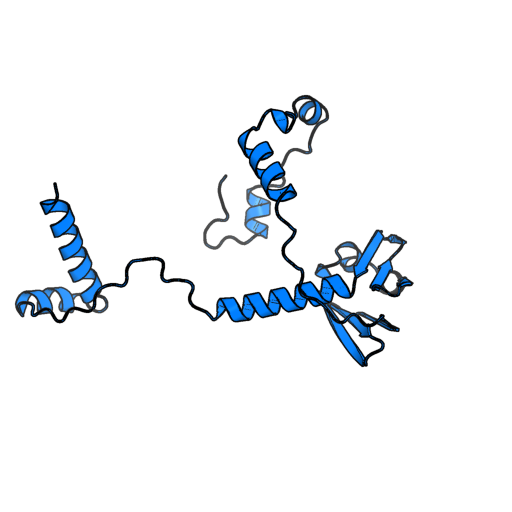? 32.650 -20.162 -25.453 1.00 87.19 172 GLY A O 1
ATOM 1389 N N . TRP A 1 173 ? 32.585 -22.298 -26.128 1.00 93.56 173 TRP A N 1
ATOM 1390 C CA . TRP A 1 173 ? 33.582 -22.153 -27.199 1.00 93.56 173 TRP A CA 1
ATOM 1391 C C . TRP A 1 173 ? 33.264 -21.047 -28.221 1.00 93.56 173 TRP A C 1
ATOM 1393 O O . TRP A 1 173 ? 34.174 -20.394 -28.725 1.00 93.56 173 TRP A O 1
ATOM 1403 N N . GLN A 1 174 ? 31.977 -20.779 -28.473 1.00 90.00 174 GLN A N 1
ATOM 1404 C CA . GLN A 1 174 ? 31.520 -19.681 -29.338 1.00 90.00 174 GLN A CA 1
ATOM 1405 C C . GLN A 1 174 ? 31.774 -18.291 -28.735 1.00 90.00 174 GLN A C 1
ATOM 1407 O O . GLN A 1 174 ? 32.060 -17.341 -29.458 1.00 90.00 174 GLN A O 1
ATOM 1412 N N . THR A 1 175 ? 31.682 -18.159 -27.412 1.00 88.88 175 THR A N 1
ATOM 1413 C CA . THR A 1 175 ? 32.026 -16.911 -26.721 1.00 88.88 175 THR A CA 1
ATOM 1414 C C . THR A 1 175 ? 33.535 -16.694 -26.776 1.00 88.88 175 THR A C 1
ATOM 1416 O O . THR A 1 175 ? 33.977 -15.625 -27.176 1.00 88.88 175 THR A O 1
ATOM 1419 N N . ARG A 1 176 ? 34.325 -17.742 -26.503 1.00 91.69 176 ARG A N 1
ATOM 1420 C CA . ARG A 1 176 ? 35.795 -17.670 -26.540 1.00 91.69 176 ARG A CA 1
ATOM 1421 C C . ARG A 1 176 ? 36.337 -17.275 -27.914 1.00 91.69 176 ARG A C 1
ATOM 1423 O O . ARG A 1 176 ? 37.218 -16.424 -27.998 1.00 91.69 176 ARG A O 1
ATOM 1430 N N . ILE A 1 177 ? 35.796 -17.845 -28.993 1.00 92.38 177 ILE A N 1
ATOM 1431 C CA . ILE A 1 177 ? 36.221 -17.464 -30.347 1.00 92.38 177 ILE A CA 1
ATOM 1432 C C . ILE A 1 177 ? 35.809 -16.025 -30.692 1.00 92.38 177 ILE A C 1
ATOM 1434 O O . ILE A 1 177 ?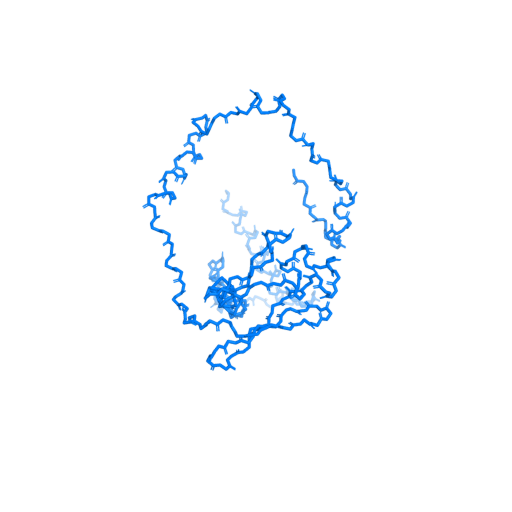 36.586 -15.306 -31.314 1.00 92.38 177 ILE A O 1
ATOM 1438 N N . ASN A 1 178 ? 34.637 -15.564 -30.241 1.00 92.19 178 ASN A N 1
ATOM 1439 C CA . ASN A 1 178 ? 34.221 -14.170 -30.408 1.00 92.19 178 ASN A CA 1
ATOM 1440 C C . ASN A 1 178 ? 35.162 -13.200 -29.673 1.00 92.19 178 ASN A C 1
ATOM 1442 O O . ASN A 1 178 ? 35.546 -12.179 -30.237 1.00 92.19 178 ASN A O 1
ATOM 1446 N N . ASP A 1 179 ? 35.565 -13.525 -28.445 1.00 93.06 179 ASP A N 1
ATOM 1447 C CA . ASP A 1 179 ? 36.461 -12.681 -27.648 1.00 93.06 179 ASP A CA 1
ATOM 1448 C C . ASP A 1 179 ? 37.870 -12.629 -28.255 1.00 93.06 179 ASP A C 1
ATOM 1450 O O . ASP A 1 179 ? 38.470 -11.558 -28.348 1.00 93.06 179 ASP A O 1
ATOM 1454 N N . ALA A 1 180 ? 38.371 -13.757 -28.773 1.00 92.56 180 ALA A N 1
ATOM 1455 C CA . ALA A 1 180 ? 39.643 -13.806 -29.491 1.00 92.56 180 ALA A CA 1
ATOM 1456 C C . ALA A 1 180 ? 39.641 -12.912 -30.746 1.00 92.56 180 ALA A C 1
ATOM 1458 O O . ALA A 1 180 ? 40.610 -12.187 -30.997 1.00 92.56 180 ALA A O 1
ATOM 1459 N N . LEU A 1 181 ? 38.543 -12.924 -31.512 1.00 91.44 181 LEU A N 1
ATOM 1460 C CA . LEU A 1 181 ? 38.356 -12.046 -32.670 1.00 91.44 181 LEU A CA 1
ATOM 1461 C C . LEU A 1 181 ? 38.248 -10.573 -32.250 1.00 91.44 181 LEU A C 1
ATOM 1463 O O . LEU A 1 181 ? 38.867 -9.715 -32.875 1.00 91.44 181 LEU A O 1
ATOM 1467 N N . ALA A 1 182 ? 37.529 -10.270 -31.167 1.00 88.94 182 ALA A N 1
ATOM 1468 C CA . ALA A 1 182 ? 37.425 -8.913 -30.633 1.00 88.94 182 ALA A CA 1
ATOM 1469 C C . ALA A 1 182 ? 38.794 -8.353 -30.203 1.00 88.94 182 ALA A C 1
ATOM 1471 O O . ALA A 1 182 ? 39.120 -7.208 -30.518 1.00 88.94 182 ALA A O 1
ATOM 1472 N N . GLU A 1 183 ? 39.629 -9.159 -29.545 1.00 91.06 183 GLU A N 1
ATOM 1473 C CA . GLU A 1 183 ? 40.998 -8.773 -29.181 1.00 91.06 183 GLU A CA 1
ATOM 1474 C C . GLU A 1 183 ? 41.907 -8.586 -30.401 1.00 91.06 183 GLU A C 1
ATOM 1476 O O . GLU A 1 183 ? 42.814 -7.754 -30.383 1.00 91.06 183 GLU A O 1
ATOM 1481 N N . LEU A 1 184 ? 41.694 -9.337 -31.486 1.00 91.50 184 LEU A N 1
ATOM 1482 C CA . LEU A 1 184 ? 42.405 -9.103 -32.746 1.00 91.50 184 LEU A CA 1
ATOM 1483 C C . LEU A 1 184 ? 42.015 -7.750 -33.362 1.00 91.50 184 LEU A C 1
ATOM 1485 O O . LEU A 1 184 ? 42.892 -6.984 -33.755 1.00 91.50 184 LEU A O 1
ATOM 1489 N N . VAL A 1 185 ? 40.718 -7.426 -33.392 1.00 92.50 185 VAL A N 1
ATOM 1490 C CA . VAL A 1 185 ? 40.216 -6.141 -33.906 1.00 92.50 185 VAL A CA 1
ATOM 1491 C C . VAL A 1 185 ? 40.795 -4.974 -33.107 1.00 92.50 185 VAL A C 1
ATOM 1493 O O . VAL A 1 185 ? 41.330 -4.042 -33.702 1.00 92.50 185 VAL A O 1
ATOM 1496 N N . LYS A 1 186 ? 40.777 -5.034 -31.769 1.00 90.00 186 LYS A N 1
ATOM 1497 C CA . LYS A 1 186 ? 41.396 -4.003 -30.913 1.00 90.00 186 LYS A CA 1
ATOM 1498 C C . LYS A 1 186 ? 42.886 -3.812 -31.200 1.00 90.00 186 LYS A C 1
ATOM 1500 O O . LYS A 1 186 ? 43.361 -2.681 -31.198 1.00 90.00 186 LYS A O 1
ATOM 1505 N N . ARG A 1 187 ? 43.619 -4.903 -31.448 1.00 89.06 187 ARG A N 1
ATOM 1506 C CA . ARG A 1 187 ? 45.056 -4.859 -31.764 1.00 89.06 187 ARG A CA 1
ATOM 1507 C C . ARG A 1 187 ? 45.348 -4.247 -33.133 1.00 89.06 187 ARG A C 1
ATOM 1509 O O . ARG A 1 187 ? 46.330 -3.529 -33.250 1.00 89.06 187 ARG A O 1
ATOM 1516 N N . ASN A 1 188 ? 44.490 -4.488 -34.121 1.00 82.69 188 ASN A N 1
ATOM 1517 C CA . ASN A 1 188 ? 44.647 -3.971 -35.486 1.00 82.69 188 ASN A CA 1
ATOM 1518 C C . ASN A 1 188 ? 44.035 -2.576 -35.705 1.00 82.69 188 ASN A C 1
ATOM 1520 O O . ASN A 1 188 ? 44.181 -2.019 -36.787 1.00 82.69 188 ASN A O 1
ATOM 1524 N N . THR A 1 189 ? 43.336 -2.027 -34.709 1.00 73.38 189 THR A N 1
ATOM 1525 C CA . THR A 1 189 ? 42.739 -0.676 -34.756 1.00 73.38 189 THR A CA 1
ATOM 1526 C C . THR A 1 189 ? 43.607 0.347 -33.996 1.00 73.38 189 THR A C 1
ATOM 1528 O O . THR A 1 189 ? 43.138 1.430 -33.655 1.00 73.38 189 THR A O 1
ATOM 1531 N N . ARG A 1 190 ? 44.867 -0.002 -33.700 1.00 52.38 190 ARG A N 1
ATOM 1532 C CA . ARG A 1 190 ? 45.905 0.892 -33.166 1.00 52.38 190 ARG A CA 1
ATOM 1533 C C . ARG A 1 190 ? 46.854 1.353 -34.259 1.00 52.38 190 ARG A C 1
ATOM 1535 O O . ARG A 1 190 ? 47.180 0.515 -35.125 1.00 52.38 190 ARG A O 1
#

Foldseek 3Di:
DDDADVPHDPVRVCVVVDVPPPDCDPVNVVVDDPCVVVVVSVVVVVVVVPDPDPDQPDDDAFFFDDWDDDLFWIWTAGPVGDIQIDGCVVPVVSNPDDPVQVRCWDGDRQFIARPVRRDTDGRSVSRSVVVVVVVVVVVVPDDPDDPDDPPDDDDDDDDPVLVCVLPVVPPPSVVVVVVVVVVVVVVVVD

Mean predicted aligned error: 16.79 Å

Radius of gyration: 28.37 Å; Cα contacts (8 Å, |Δi|>4): 130; chains: 1; bounding box: 64×58×65 Å

Secondary structure (DSSP, 8-state):
---PPTT--HHHHHHHHTT-S----HHHHHHPPPGGG-HHHHHHHHHHHHSPPPPPPP-----EEEEEE-SSEEEEEETTS-EEEEEGGGSHHHHHS-HHHHH--EEETTEEEETTTTEEEEHHHHHHHHHHHHHHHHHHTSPPS-SS-----------HHHHHHHHHT-TTHHHHHHHHHHHHHHHHT-

Nearest PDB structures (foldseek):
  3o2g-assembly1_A  TM=5.648E-01  e=1.340E-01  Homo sapiens
  3rq7-assembly1_A  TM=2.494E-01  e=3.691E-01  Homo sapiens
  4j7b-assembly2_E  TM=1.690E-01  e=1.727E-01  Danio rerio
  7ptj-assembly1_D  TM=2.231E-01  e=1.797E+00  Sinorhizobium meliloti
  4upi-assembly1_A  TM=2.069E-01  e=5.615E+00  Ruegeria pomeroyi DSS-3